Protein AF-0000000084386564 (afdb_homodimer)

InterPro domains:
  IPR000182 GNAT domain [PF00583] (28-135)
  IPR000182 GNAT domain [PS51186] (2-167)
  IPR016181 Acyl-CoA N-acyltransferase [SSF55729] (2-164)
  IPR051646 N-terminal NatB acetyltransferase catalytic subunit [PTHR45910] (1-190)

Organism: Colletotrichum higginsianum (strain IMI 349063) (NCBI:txid759273)

Secondary structure (DSSP, 8-state):
--EEEE--GGGGGG-HHHHTSTTPPP--HHHHHHHHHH-GGGEEEEE-TTS-EEEEEEEEEE---GGGTTSTT---SEEEEEEEEE-GGGTTSSHHHHHHHHHHHHHHHTT-SEEEEEEETT-HHHHHHHHHTT-EEEEEEEEEESS-SS-TTSS-EEEEEEEEE-TT-TT-TT--S-GGG-EE-GGG--/--EEEE--GGGGGG-HHHHTSTTPPP--HHHHHHHHHH-GGGEEEEE-TTS-EEEEEEEEEE---GGGTTSTT---SEEEEEEEEE-GGGTTSSHHHHHHHHHHHHHHHTT-SEEEEEEETT-HHHHHHHHHTT-EEEEEEEEEESS-SS-TT-S-EEEEEEEEE-TT-TT-TT--S-GGG-EE-GGG--

Radius of gyration: 21.15 Å; Cα contacts (8 Å, |Δi|>4): 814; chains: 2; bounding box: 43×58×55 Å

Solvent-accessible surface area (backbone atoms only — not comparable to full-atom values): 20542 Å² total; per-residue (Å²): 107,74,45,77,46,69,62,54,83,78,48,67,83,30,39,63,52,25,62,68,34,86,84,47,84,82,75,57,55,67,58,55,49,45,38,46,72,76,25,46,73,30,22,35,32,30,27,40,79,85,64,41,31,42,24,40,31,34,30,44,78,48,53,33,60,72,92,40,66,84,44,95,53,50,39,64,56,22,25,36,50,75,44,73,43,56,8,74,92,53,58,95,68,52,54,68,58,56,49,49,51,48,37,49,52,44,29,45,77,65,66,13,37,29,40,34,36,73,39,53,70,83,42,54,68,58,53,52,51,42,43,75,72,60,32,38,42,44,25,27,26,48,63,41,35,74,49,29,94,87,42,82,88,40,71,38,27,40,21,34,35,32,28,30,72,28,80,67,30,75,82,50,81,81,55,50,93,62,7,82,77,37,76,43,53,58,87,47,73,84,108,74,45,77,46,69,64,52,82,78,48,66,84,29,38,64,53,26,62,69,35,87,84,47,84,82,76,59,56,67,58,56,49,44,38,45,70,75,27,45,74,29,22,36,32,30,28,40,79,85,66,39,30,41,25,38,30,34,29,44,78,47,53,32,60,72,94,40,67,82,44,96,52,51,39,65,56,21,24,36,50,76,44,74,41,55,8,74,90,54,58,94,69,52,55,67,56,54,49,51,50,48,37,50,51,44,29,46,76,65,65,13,38,28,40,33,35,73,40,54,68,80,42,54,70,58,52,53,51,42,42,75,72,60,31,39,43,45,25,28,27,48,61,41,36,75,50,29,94,88,41,82,89,41,73,37,27,40,21,33,34,31,29,30,74,29,79,68,31,77,82,50,81,81,56,49,94,61,7,81,78,38,77,42,55,60,87,46,73,83

pLDDT: mean 93.51, std 6.18, range [75.69, 98.81]

Sequence (380 aa):
MATFRRFRPDDVNKFSKCNLDPLTETYELAFYLQYHAKWPSMFQVCEDMNGNIIGYIMGKLESSPDVYKFSEHYLPWHAHITALTVAPEARRLGIGKILSEQLEAAADSNDAWFVDLFVRTSNHKAITFYKSMGYSVFRVVKDYYGDHATDPTRDGEDAYDMRKPMKRDTKLHHIRDDGEKHEVDPSDVWMATFRRFRPDDVNKFSKCNLDPLTETYELAFYLQYHAKWPSMFQVCEDMNGNIIGYIMGKLESSPDVYKFSEHYLPWHAHITALTVAPEARRLGIGKILSEQLEAAADSNDAWFVDLFVRTSNHKAITFYKSMGYSVFRVVKDYYGDHATDPTRDGEDAYDMRKPMKRDTKLHHIRDDGEKHEVDPSDVW

Foldseek 3Di:
DKDKDWDDLVLLVQCVLQVVDPQFDDDDSVVVVVQCVQPRQQWMFIADPVGHTQWIWTKDWDWPDPVCVPPPLGGPTAIETPGITGGPVCPPVCPRVVSVVSNLVVRQVVLHFKYKYKDFPPPVVVVVVVVVVPKDFQAKEPQQAQADDPDRVDRGTIITIIIHGHPNNPVVPRGDDPRHVHYDYPVSHD/DKDKDWDDLVLLVQCVLQVVDPQFDDDDSVVVVVQCVQPRQQWMFIADPVGHTQWIWTKDWDWPDPVCVPPPLGGPTAIETPGITGGPVCPPVCPRVVSVVSNLVVRQVVLHFKYKYKDFPPPVVVVVVVVVVPKDFQAKEPQQAQADDPDRVDRGTIITIIIHGHPNNPVVPRHDDPRHVHYDYPVSHD

Nearest PDB structures (foldseek):
  6zmp-assembly2_B  TM=9.841E-01  e=1.498E-33  Thermochaetoides thermophila DSM 1495
  8g0l-assembly1_A  TM=9.099E-01  e=4.845E-19  Homo sapiens
  6vp9-assembly1_A  TM=9.095E-01  e=6.698E-18  Homo sapiens
  5k18-assembly2_D  TM=8.666E-01  e=8.710E-17  Candida albicans WO-1
  5isv-assembly2_B  TM=8.075E-01  e=5.061E-10  Escherichia coli O157:H7

Structure (mmCIF, N/CA/C/O backbone):
data_AF-0000000084386564-model_v1
#
loop_
_entity.id
_entity.type
_entity.pdbx_description
1 polymer Acetyltransferase
#
loop_
_atom_site.group_PDB
_atom_site.id
_atom_site.type_symbol
_atom_site.label_atom_id
_atom_site.label_alt_id
_atom_site.label_comp_id
_atom_site.label_asym_id
_atom_site.label_entity_id
_atom_site.label_seq_id
_atom_site.pdbx_PDB_ins_code
_atom_site.Cartn_x
_atom_site.Cartn_y
_atom_site.Cartn_z
_atom_site.occupancy
_atom_site.B_iso_or_equiv
_atom_site.auth_seq_id
_atom_site.auth_comp_id
_atom_site.auth_asym_id
_atom_site.auth_atom_id
_atom_site.pdbx_PDB_model_num
ATOM 1 N N . MET A 1 1 ? 13.477 -28.156 8.82 1 77.12 1 MET A N 1
ATOM 2 C CA . MET A 1 1 ? 12.133 -28.328 8.281 1 77.12 1 MET A CA 1
ATOM 3 C C . MET A 1 1 ? 11.414 -26.984 8.188 1 77.12 1 MET A C 1
ATOM 5 O O . MET A 1 1 ? 11.562 -26.125 9.055 1 77.12 1 MET A O 1
ATOM 9 N N . ALA A 1 2 ? 10.875 -26.688 7.027 1 89.06 2 ALA A N 1
ATOM 10 C CA . ALA A 1 2 ? 10.156 -25.438 6.836 1 89.06 2 ALA A CA 1
ATOM 11 C C . ALA A 1 2 ? 8.688 -25.578 7.23 1 89.06 2 ALA A C 1
ATOM 13 O O . ALA A 1 2 ? 8.102 -26.641 7.062 1 89.06 2 ALA A O 1
ATOM 14 N N . THR A 1 3 ? 8.18 -24.656 7.98 1 96.88 3 THR A N 1
ATOM 15 C CA . THR A 1 3 ? 6.789 -24.656 8.422 1 96.88 3 THR A CA 1
ATOM 16 C C . THR A 1 3 ? 6.012 -23.531 7.766 1 96.88 3 THR A C 1
ATOM 18 O O . THR A 1 3 ? 6.516 -22.406 7.641 1 96.88 3 THR A O 1
ATOM 21 N N . PHE A 1 4 ? 4.812 -23.922 7.371 1 98 4 PHE A N 1
ATOM 22 C CA . PHE A 1 4 ? 3.906 -22.922 6.805 1 98 4 PHE A CA 1
ATOM 23 C C . PHE A 1 4 ? 2.859 -22.5 7.824 1 98 4 PHE A C 1
ATOM 25 O O . PHE A 1 4 ? 2.275 -23.344 8.508 1 98 4 PHE A O 1
ATOM 32 N N . ARG A 1 5 ? 2.631 -21.203 7.918 1 97.69 5 ARG A N 1
ATOM 33 C CA . ARG A 1 5 ? 1.643 -20.672 8.852 1 97.69 5 ARG A CA 1
ATOM 34 C C . ARG A 1 5 ? 1.193 -19.266 8.445 1 97.69 5 ARG A C 1
ATOM 36 O O . ARG A 1 5 ? 1.769 -18.672 7.539 1 97.69 5 ARG A O 1
ATOM 43 N N . ARG A 1 6 ? 0.206 -18.781 9.172 1 97.12 6 ARG A N 1
ATOM 44 C CA . ARG A 1 6 ? -0.257 -17.422 8.969 1 97.12 6 ARG A CA 1
ATOM 45 C C . ARG A 1 6 ? 0.782 -16.406 9.453 1 97.12 6 ARG A C 1
ATOM 47 O O . ARG A 1 6 ? 1.5 -16.656 10.422 1 97.12 6 ARG A O 1
AT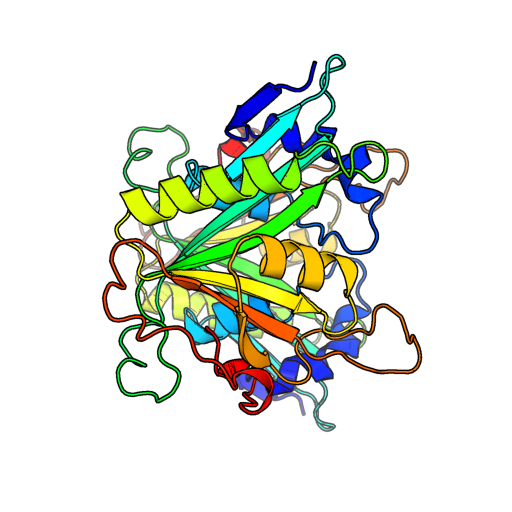OM 54 N N . PHE A 1 7 ? 0.849 -15.297 8.812 1 97.5 7 PHE A N 1
ATOM 55 C CA . PHE A 1 7 ? 1.704 -14.18 9.188 1 97.5 7 PHE A CA 1
ATOM 56 C C . PHE A 1 7 ? 1.31 -13.633 10.555 1 97.5 7 PHE A C 1
ATOM 58 O O . PHE A 1 7 ? 0.125 -13.594 10.891 1 97.5 7 PHE A O 1
ATOM 65 N N . ARG A 1 8 ? 2.311 -13.242 11.297 1 93.81 8 ARG A N 1
ATOM 66 C CA . ARG A 1 8 ? 2.148 -12.461 12.523 1 93.81 8 ARG A CA 1
ATOM 67 C C . ARG A 1 8 ? 2.984 -11.188 12.469 1 93.81 8 ARG A C 1
ATOM 69 O O . ARG A 1 8 ? 4.031 -11.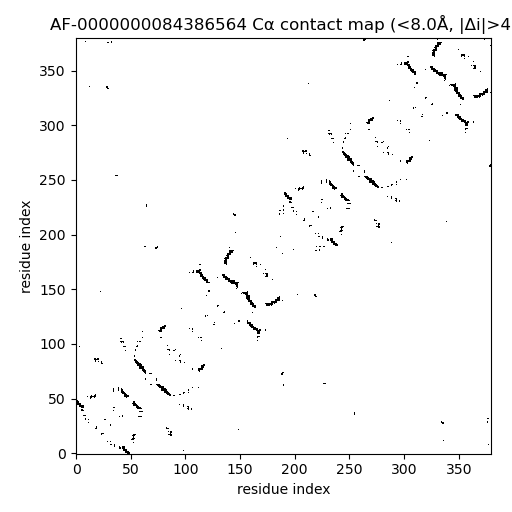148 11.82 1 93.81 8 ARG A O 1
ATOM 76 N N . PRO A 1 9 ? 2.545 -10.203 13.188 1 89.38 9 PRO A N 1
ATOM 77 C CA . PRO A 1 9 ? 3.221 -8.906 13.109 1 89.38 9 PRO A CA 1
ATOM 78 C C . PRO A 1 9 ? 4.711 -9 13.414 1 89.38 9 PRO A C 1
ATOM 80 O O . PRO A 1 9 ? 5.523 -8.336 12.766 1 89.38 9 PRO A O 1
ATOM 83 N N . ASP A 1 10 ? 5.117 -9.859 14.266 1 89 10 ASP A N 1
ATOM 84 C CA . ASP A 1 10 ? 6.52 -9.984 14.648 1 89 10 ASP A CA 1
ATOM 85 C C . ASP A 1 10 ? 7.352 -10.578 13.516 1 89 10 ASP A C 1
ATOM 87 O O . ASP A 1 10 ? 8.578 -10.539 13.547 1 89 10 ASP A O 1
ATOM 91 N N . ASP A 1 11 ? 6.746 -11.047 12.508 1 94.06 11 ASP A N 1
ATOM 92 C CA . ASP A 1 11 ? 7.453 -11.688 11.398 1 94.06 11 ASP A CA 1
ATOM 93 C C . ASP A 1 11 ? 8.148 -10.641 10.523 1 94.06 11 ASP A C 1
ATOM 95 O O . ASP A 1 11 ? 9.07 -10.969 9.773 1 94.06 11 ASP A O 1
ATOM 99 N N . VAL A 1 12 ? 7.688 -9.422 10.578 1 89.88 12 VAL A N 1
ATOM 100 C CA . VAL A 1 12 ? 8.203 -8.383 9.695 1 89.88 12 VAL A CA 1
ATOM 101 C C . VAL A 1 12 ? 9.703 -8.211 9.914 1 89.88 12 VAL A C 1
ATOM 103 O O . VAL A 1 12 ? 10.453 -7.965 8.969 1 89.88 12 VAL A O 1
ATOM 106 N N . ASN A 1 13 ? 10.148 -8.375 11.102 1 85.81 13 ASN A N 1
ATOM 107 C CA . ASN A 1 13 ? 11.562 -8.211 11.43 1 85.81 13 ASN A CA 1
ATOM 108 C C . ASN A 1 13 ? 12.391 -9.406 10.977 1 85.81 13 ASN A C 1
ATOM 110 O O . ASN A 1 13 ? 13.617 -9.406 11.094 1 85.81 13 ASN A O 1
ATOM 114 N N . LYS A 1 14 ? 11.75 -10.375 10.383 1 93.06 14 LYS A N 1
ATOM 115 C CA . LYS A 1 14 ? 12.43 -11.609 10 1 93.06 14 LYS A CA 1
ATOM 116 C C . LYS A 1 14 ? 12.43 -11.797 8.484 1 93.06 14 LYS A C 1
ATOM 118 O O . LYS A 1 14 ? 12.664 -12.898 7.988 1 93.06 14 LYS A O 1
ATOM 123 N N . PHE A 1 15 ? 12.141 -10.742 7.727 1 92.69 15 PHE A N 1
ATOM 124 C CA . PHE A 1 15 ? 11.992 -10.812 6.277 1 92.69 15 PHE A CA 1
ATOM 125 C C . PHE A 1 15 ? 13.344 -10.641 5.59 1 92.69 15 PHE A C 1
ATOM 127 O O . PHE A 1 15 ? 13.422 -10.602 4.359 1 92.69 15 PHE A O 1
ATOM 134 N N . SER A 1 16 ? 14.391 -10.539 6.32 1 90.12 16 SER A N 1
ATOM 135 C CA . SER A 1 16 ? 15.68 -10.141 5.762 1 90.12 16 SER A CA 1
ATOM 136 C C . SER A 1 16 ? 16.109 -11.086 4.648 1 90.12 16 SER A C 1
ATOM 138 O O . SER A 1 16 ? 16.625 -10.648 3.619 1 90.12 16 SER A O 1
ATOM 140 N N . LYS A 1 17 ? 15.961 -12.344 4.766 1 93.12 17 LYS A N 1
ATOM 141 C CA . LYS A 1 17 ? 16.375 -13.312 3.75 1 93.12 17 LYS A CA 1
ATOM 142 C C . LYS A 1 17 ? 15.562 -13.141 2.467 1 93.12 17 LYS A C 1
ATOM 144 O O . LYS A 1 17 ? 16.109 -13.258 1.366 1 93.12 17 LYS A O 1
ATOM 149 N N . CYS A 1 18 ? 14.289 -12.82 2.615 1 93.75 18 CYS A N 1
ATOM 150 C CA . CYS A 1 18 ? 13.43 -12.578 1.464 1 93.75 18 CYS A CA 1
ATOM 151 C C . CYS A 1 18 ? 13.812 -11.289 0.754 1 93.75 18 CYS A C 1
ATOM 153 O O . CYS A 1 18 ? 13.789 -11.219 -0.476 1 93.75 18 CYS A O 1
ATOM 155 N N . ASN A 1 19 ? 14.18 -10.344 1.545 1 84.62 19 ASN A N 1
ATOM 156 C CA . ASN A 1 19 ? 14.469 -9.008 1.023 1 84.62 19 ASN A CA 1
ATOM 157 C C . ASN A 1 19 ? 15.781 -8.977 0.247 1 84.62 19 ASN A C 1
ATOM 159 O O . ASN A 1 19 ? 16.078 -7.992 -0.433 1 84.62 19 ASN A O 1
ATOM 163 N N . LEU A 1 20 ? 16.484 -10.039 0.267 1 84.25 20 LEU A N 1
ATOM 164 C CA . LEU A 1 20 ? 17.719 -10.156 -0.519 1 84.25 20 LEU A CA 1
ATOM 165 C C . LEU A 1 20 ? 17.391 -10.305 -2.002 1 84.25 20 LEU A C 1
ATOM 167 O O . LEU A 1 20 ? 18.266 -10.102 -2.852 1 84.25 20 LEU A O 1
ATOM 171 N N . ASP A 1 21 ? 16.203 -10.68 -2.303 1 85.44 21 ASP A N 1
ATOM 172 C CA . ASP A 1 21 ? 15.758 -10.734 -3.691 1 85.44 21 ASP A CA 1
ATOM 173 C C . ASP A 1 21 ? 15.453 -9.336 -4.223 1 85.44 21 ASP A C 1
ATOM 175 O O . ASP A 1 21 ? 14.539 -8.672 -3.732 1 85.44 21 ASP A O 1
ATOM 179 N N . PRO A 1 22 ? 16.109 -8.914 -5.305 1 80.94 22 PRO A N 1
ATOM 180 C CA . PRO A 1 22 ? 15.906 -7.562 -5.824 1 80.94 22 PRO A CA 1
ATOM 181 C C . PRO A 1 22 ? 14.516 -7.363 -6.426 1 80.94 22 PRO A C 1
ATOM 183 O O . PRO A 1 22 ? 14.086 -6.227 -6.629 1 80.94 22 PRO A O 1
ATOM 186 N N . LEU A 1 23 ? 13.875 -8.438 -6.703 1 80.94 23 LEU A N 1
ATOM 187 C CA . LEU A 1 23 ? 12.562 -8.32 -7.324 1 80.94 23 LEU A CA 1
ATOM 188 C C . LEU A 1 23 ? 11.461 -8.297 -6.27 1 80.94 23 LEU A C 1
ATOM 190 O O . LEU A 1 23 ? 10.289 -8.094 -6.594 1 80.94 23 LEU A O 1
ATOM 194 N N . THR A 1 24 ? 11.898 -8.492 -5.02 1 79.62 24 THR A N 1
ATOM 195 C CA . THR A 1 24 ? 10.938 -8.383 -3.926 1 79.62 24 THR A CA 1
ATOM 196 C C . THR A 1 24 ? 10.609 -6.926 -3.635 1 79.62 24 THR A C 1
ATOM 198 O O . THR A 1 24 ? 11.508 -6.113 -3.396 1 79.62 24 THR A O 1
ATOM 201 N N . GLU A 1 25 ? 9.312 -6.648 -3.752 1 76.62 25 GLU A N 1
ATOM 202 C CA . GLU A 1 25 ? 8.875 -5.328 -3.297 1 76.62 25 GLU A CA 1
ATOM 203 C C . GLU A 1 25 ? 8.781 -5.277 -1.775 1 76.62 25 GLU A C 1
ATOM 205 O O . GLU A 1 25 ? 8.148 -6.137 -1.157 1 76.62 25 GLU A O 1
ATOM 210 N N . THR A 1 26 ? 9.469 -4.332 -1.211 1 77.56 26 THR A N 1
ATOM 211 C CA . THR A 1 26 ? 9.422 -4.141 0.234 1 77.56 26 THR A CA 1
ATOM 212 C C . THR A 1 26 ? 8.484 -2.996 0.601 1 77.56 26 THR A C 1
ATOM 214 O O . THR A 1 26 ? 8.539 -1.926 -0.009 1 77.56 26 THR A O 1
ATOM 217 N N . TYR A 1 27 ? 7.703 -3.271 1.602 1 81.94 27 TYR A N 1
ATOM 218 C CA . TYR A 1 27 ? 6.707 -2.301 2.035 1 81.94 27 TYR A CA 1
ATOM 219 C C . TYR A 1 27 ? 7.012 -1.794 3.439 1 81.94 27 TYR A C 1
ATOM 221 O O . TYR A 1 27 ? 7.805 -2.398 4.164 1 81.94 27 TYR A O 1
ATOM 229 N N . GLU A 1 28 ? 6.371 -0.705 3.77 1 77.56 28 GLU A N 1
ATOM 230 C CA . GLU A 1 28 ? 6.414 -0.239 5.152 1 77.56 28 GLU A CA 1
ATOM 231 C C . GLU A 1 28 ? 5.562 -1.122 6.059 1 77.56 28 GLU A C 1
ATOM 233 O O . GLU A 1 28 ? 4.617 -1.766 5.598 1 77.56 28 GLU A O 1
ATOM 238 N N . LEU A 1 29 ? 5.887 -1.05 7.297 1 84.19 29 LEU A N 1
ATOM 239 C CA . LEU A 1 29 ? 5.25 -1.894 8.305 1 84.19 29 LEU A CA 1
ATOM 240 C C . LEU A 1 29 ? 3.734 -1.739 8.258 1 84.19 29 LEU A C 1
ATOM 242 O O . LEU A 1 29 ? 3.004 -2.73 8.32 1 84.19 29 LEU A O 1
ATOM 246 N N . ALA A 1 30 ? 3.268 -0.549 8.141 1 81.19 30 ALA A N 1
ATOM 247 C CA . ALA A 1 30 ? 1.833 -0.275 8.148 1 81.19 30 ALA A CA 1
ATOM 248 C C . ALA A 1 30 ? 1.116 -1.043 7.047 1 81.19 30 ALA A C 1
ATOM 250 O O . ALA A 1 30 ? -0.012 -1.504 7.23 1 81.19 30 ALA A O 1
ATOM 251 N N . PHE A 1 31 ? 1.755 -1.15 5.969 1 86.25 31 PHE A N 1
ATOM 252 C CA . PHE A 1 31 ? 1.182 -1.859 4.832 1 86.25 31 PHE A CA 1
ATOM 253 C C . PHE A 1 31 ? 0.989 -3.336 5.156 1 86.25 31 PHE A C 1
ATOM 255 O O . PHE A 1 31 ? -0.09 -3.891 4.934 1 86.25 31 PHE A O 1
ATOM 262 N N . TYR A 1 32 ? 1.972 -3.939 5.738 1 90.94 32 TYR A N 1
ATOM 263 C CA . TYR A 1 32 ? 1.89 -5.344 6.133 1 90.94 32 TYR A CA 1
ATOM 264 C C . TYR A 1 32 ? 0.795 -5.555 7.172 1 90.94 32 TYR A C 1
ATOM 266 O O . TYR A 1 32 ? 0.034 -6.523 7.09 1 90.94 32 TYR A O 1
ATOM 274 N N . LEU A 1 33 ? 0.729 -4.699 8.047 1 89.44 33 LEU A N 1
ATOM 275 C CA . LEU A 1 33 ? -0.217 -4.852 9.141 1 89.44 33 LEU A CA 1
ATOM 276 C C . LEU A 1 33 ? -1.65 -4.66 8.656 1 89.44 33 LEU A C 1
ATOM 278 O O . LEU A 1 33 ? -2.568 -5.324 9.148 1 89.44 33 LEU A O 1
ATOM 282 N N . GLN A 1 34 ? -1.814 -3.748 7.746 1 87.25 34 GLN A N 1
ATOM 283 C CA . GLN A 1 34 ? -3.135 -3.576 7.148 1 87.25 34 GLN A CA 1
ATOM 284 C C . GLN A 1 34 ? -3.602 -4.859 6.469 1 87.25 34 GLN A C 1
ATOM 286 O O . GLN A 1 34 ? -4.746 -5.277 6.645 1 87.25 34 GLN A O 1
ATOM 291 N N . TYR A 1 35 ? -2.738 -5.453 5.719 1 93.12 35 TYR A N 1
ATOM 292 C CA . TYR A 1 35 ? -3.07 -6.699 5.043 1 93.12 35 TYR A CA 1
ATOM 293 C C . TYR A 1 35 ? -3.381 -7.801 6.047 1 93.12 35 TYR A C 1
ATOM 295 O O . TYR A 1 35 ? -4.34 -8.555 5.875 1 93.12 35 TYR A O 1
ATOM 303 N N . HIS A 1 36 ? -2.557 -7.855 7.078 1 93.5 36 HIS A N 1
ATOM 304 C CA . HIS A 1 36 ? -2.756 -8.836 8.141 1 93.5 36 HIS A CA 1
ATOM 305 C C . HIS A 1 36 ? -4.117 -8.664 8.797 1 93.5 36 HIS A C 1
ATOM 307 O O . HIS A 1 36 ? -4.809 -9.648 9.078 1 93.5 36 HIS A O 1
ATOM 313 N N . ALA A 1 37 ? -4.449 -7.488 9.016 1 88.19 37 ALA A N 1
ATOM 314 C CA . ALA A 1 37 ? -5.691 -7.195 9.727 1 88.19 37 ALA A CA 1
ATOM 315 C C . ALA A 1 37 ? -6.906 -7.461 8.844 1 88.19 37 ALA A C 1
ATOM 317 O O . ALA A 1 37 ? -7.902 -8.023 9.305 1 88.19 37 ALA A O 1
ATOM 318 N N . LYS A 1 38 ? -6.859 -7.148 7.598 1 90 38 LYS A N 1
ATOM 319 C CA . LYS A 1 38 ? -8.023 -7.176 6.719 1 90 38 LYS A CA 1
ATOM 320 C C . LYS A 1 38 ? -8.156 -8.531 6.027 1 90 38 LYS A C 1
ATOM 322 O O . LYS A 1 38 ? -9.273 -9.008 5.789 1 90 38 LYS A O 1
ATOM 327 N N . TRP A 1 39 ? -6.992 -9.094 5.73 1 94.56 39 TRP A N 1
ATOM 328 C CA . TRP A 1 39 ? -6.996 -10.344 4.973 1 94.56 39 TRP A CA 1
ATOM 329 C C . TRP A 1 39 ? -6.031 -11.352 5.586 1 94.56 39 TRP A C 1
ATOM 331 O O . TRP A 1 39 ? -5.133 -11.852 4.91 1 94.56 39 TRP A O 1
ATOM 341 N N . PRO A 1 40 ? -6.266 -11.781 6.785 1 94.19 40 PRO A N 1
ATOM 342 C CA . PRO A 1 40 ? -5.328 -12.68 7.461 1 94.19 40 PRO A CA 1
ATOM 343 C C . PRO A 1 40 ? -5.195 -14.031 6.758 1 94.19 40 PRO A C 1
ATOM 345 O O . PRO A 1 40 ? -4.121 -14.633 6.777 1 94.19 40 PRO A O 1
ATOM 348 N N . SER A 1 41 ? -6.219 -14.5 6.078 1 96.12 41 SER A N 1
ATOM 349 C CA . SER A 1 41 ? -6.188 -15.805 5.418 1 96.12 41 SER A CA 1
ATOM 350 C C . SER A 1 41 ? -5.375 -15.75 4.125 1 96.12 41 SER A C 1
ATOM 352 O O . SER A 1 41 ? -5.055 -16.781 3.543 1 96.12 41 SER A O 1
ATOM 354 N N . MET A 1 42 ? -5 -14.562 3.725 1 97.75 42 MET A N 1
ATOM 355 C CA . MET A 1 42 ? -4.281 -14.398 2.467 1 97.75 42 MET A CA 1
ATOM 356 C C . MET A 1 42 ? -2.852 -13.922 2.715 1 97.75 42 MET A C 1
ATOM 358 O O . MET A 1 42 ? -2.188 -13.43 1.801 1 97.75 42 MET A O 1
ATOM 362 N N . PHE A 1 43 ? -2.459 -14.023 3.941 1 98.25 43 PHE A N 1
ATOM 363 C CA . PHE A 1 43 ? -1.106 -13.656 4.34 1 98.25 43 PHE A CA 1
ATOM 364 C C . PHE A 1 43 ? -0.429 -14.797 5.082 1 98.25 43 PHE A C 1
ATOM 366 O O . PHE A 1 43 ? -0.653 -14.984 6.281 1 98.25 43 PHE A O 1
ATOM 373 N N . GLN A 1 44 ? 0.462 -15.5 4.316 1 98.38 44 GLN A N 1
ATOM 374 C CA . GLN A 1 44 ? 1.121 -16.688 4.832 1 98.38 44 GLN A CA 1
ATOM 375 C C . GLN A 1 44 ? 2.639 -16.578 4.734 1 98.38 44 GLN A C 1
ATOM 377 O O . GLN A 1 44 ? 3.156 -15.875 3.857 1 98.38 44 GLN A O 1
ATOM 382 N N . VAL A 1 45 ? 3.303 -17.281 5.656 1 98.5 45 VAL A N 1
ATOM 383 C CA . VAL A 1 45 ? 4.762 -17.266 5.645 1 98.5 45 VAL A CA 1
ATOM 384 C C . VAL A 1 45 ? 5.289 -18.703 5.723 1 98.5 45 VAL A C 1
ATOM 386 O O . VAL A 1 45 ? 4.562 -19.609 6.105 1 98.5 45 VAL A O 1
ATOM 389 N N . CYS A 1 46 ? 6.434 -18.875 5.219 1 98.69 46 CYS A N 1
ATOM 390 C CA . CYS A 1 46 ? 7.234 -20.078 5.414 1 98.69 46 CYS A CA 1
ATOM 391 C C . CYS A 1 46 ? 8.438 -19.797 6.305 1 98.69 46 CYS A C 1
ATOM 393 O O . CYS A 1 46 ? 9.258 -18.938 5.988 1 98.69 46 CYS A O 1
ATOM 395 N N . GLU A 1 47 ? 8.508 -20.516 7.383 1 98.19 47 GLU A N 1
ATOM 396 C CA . GLU A 1 47 ? 9.547 -20.297 8.383 1 98.19 47 GLU A CA 1
ATOM 397 C C . GLU A 1 47 ? 10.516 -21.484 8.43 1 98.19 47 GLU A C 1
ATOM 399 O O . GLU A 1 47 ? 10.094 -22.641 8.375 1 98.19 47 GLU A O 1
ATOM 404 N N . ASP A 1 48 ? 11.805 -21.125 8.516 1 97 48 ASP A N 1
ATOM 405 C CA . ASP A 1 48 ? 12.781 -22.203 8.617 1 97 48 ASP A CA 1
ATOM 406 C C . ASP A 1 48 ? 13.008 -22.609 10.078 1 97 48 ASP A C 1
ATOM 408 O O . ASP A 1 48 ? 12.328 -22.109 10.977 1 97 48 ASP A O 1
ATOM 412 N N . MET A 1 49 ? 13.961 -23.516 10.312 1 94.81 49 MET A N 1
ATOM 413 C CA . MET A 1 49 ? 14.172 -24.094 11.625 1 94.81 49 MET A CA 1
ATOM 414 C C . MET A 1 49 ? 14.727 -23.062 12.602 1 94.81 49 MET A C 1
ATOM 416 O O . MET A 1 49 ? 14.57 -23.203 13.82 1 94.81 49 MET A O 1
ATOM 420 N N . ASN A 1 50 ? 15.312 -22.062 12.078 1 94.94 50 ASN A N 1
ATOM 421 C CA . ASN A 1 50 ? 15.914 -21.031 12.922 1 94.94 50 ASN A CA 1
ATOM 422 C C . ASN A 1 50 ? 14.961 -19.859 13.156 1 94.94 50 ASN A C 1
ATOM 424 O O . ASN A 1 50 ? 15.344 -18.859 13.758 1 94.94 50 ASN A O 1
ATOM 428 N N . GLY A 1 51 ? 13.828 -19.922 12.594 1 94.81 51 GLY A N 1
ATOM 429 C CA . GLY A 1 51 ? 12.836 -18.891 12.82 1 94.81 51 GLY A CA 1
ATOM 430 C C . GLY A 1 51 ? 12.867 -17.797 11.766 1 94.81 51 GLY A C 1
ATOM 431 O O . GLY A 1 51 ? 12.117 -16.812 11.859 1 94.81 51 GLY A O 1
ATOM 432 N N . ASN A 1 52 ? 13.656 -17.984 10.75 1 96.19 52 ASN A N 1
ATOM 433 C CA . ASN A 1 52 ? 13.688 -17.016 9.656 1 96.19 52 ASN A CA 1
ATOM 434 C C . ASN A 1 52 ? 12.539 -17.234 8.68 1 96.19 52 ASN A C 1
ATOM 436 O O . ASN A 1 52 ? 12.18 -18.375 8.383 1 96.19 52 ASN A O 1
ATOM 440 N N . ILE A 1 53 ? 12 -16.094 8.258 1 97.75 53 ILE A N 1
ATOM 441 C CA . ILE A 1 53 ? 11.031 -16.203 7.18 1 97.75 53 ILE A CA 1
ATOM 442 C C . ILE A 1 53 ? 11.758 -16.375 5.848 1 97.75 53 ILE A C 1
ATOM 444 O O . ILE A 1 53 ? 12.492 -15.477 5.422 1 97.75 53 ILE A O 1
ATOM 448 N N . ILE A 1 54 ? 11.539 -17.484 5.242 1 97.94 54 ILE A N 1
ATOM 449 C CA . ILE A 1 54 ? 12.273 -17.781 4.016 1 97.94 54 ILE A CA 1
ATOM 450 C C . ILE A 1 54 ? 11.328 -17.703 2.818 1 97.94 54 ILE A C 1
ATOM 452 O O . ILE A 1 54 ? 11.742 -17.922 1.678 1 97.94 54 ILE A O 1
ATOM 456 N N . GLY A 1 55 ? 10.094 -17.359 3.018 1 98 55 GLY A N 1
ATOM 457 C CA . GLY A 1 55 ? 9.102 -17.078 1.995 1 98 55 GLY A CA 1
ATOM 458 C C . GLY A 1 55 ? 7.805 -16.516 2.559 1 98 55 GLY A C 1
ATOM 459 O O . GLY A 1 55 ? 7.453 -16.797 3.707 1 98 55 GLY A O 1
ATOM 460 N N . TYR A 1 56 ? 7.133 -15.719 1.802 1 98 56 TYR A N 1
ATOM 461 C CA . TYR A 1 56 ? 5.797 -15.297 2.205 1 98 56 TYR A CA 1
ATOM 462 C C . TYR A 1 56 ? 4.969 -14.883 0.997 1 98 56 TYR A C 1
ATOM 464 O O . TYR A 1 56 ? 5.508 -14.648 -0.086 1 98 56 TYR A O 1
ATOM 472 N N . ILE A 1 57 ? 3.691 -14.938 1.189 1 98.06 57 ILE A N 1
ATOM 473 C CA . ILE A 1 57 ? 2.721 -14.453 0.214 1 98.06 57 ILE A CA 1
ATOM 474 C C . ILE A 1 57 ? 1.698 -13.555 0.907 1 98.06 57 ILE A C 1
ATOM 476 O O . ILE A 1 57 ? 1.294 -13.82 2.041 1 98.06 57 ILE A O 1
ATOM 480 N N . MET A 1 58 ? 1.396 -12.477 0.301 1 96.88 58 MET A N 1
ATOM 481 C CA . MET A 1 58 ? 0.319 -11.625 0.801 1 96.88 58 MET A CA 1
ATOM 482 C C . MET A 1 58 ? -0.589 -11.172 -0.338 1 96.88 58 MET A C 1
ATOM 484 O O . MET A 1 58 ? -0.116 -10.898 -1.441 1 96.88 58 MET A O 1
ATOM 488 N N . GLY A 1 59 ? -1.827 -11.203 -0.071 1 97.25 59 GLY A N 1
ATOM 489 C CA . GLY A 1 59 ? -2.83 -10.828 -1.054 1 97.25 59 GLY A CA 1
ATOM 490 C C . GLY A 1 59 ? -4.059 -10.188 -0.438 1 97.25 59 GLY A C 1
ATOM 491 O O . GLY A 1 59 ? -4.098 -9.945 0.771 1 97.25 59 GLY A O 1
ATOM 492 N N . LYS A 1 60 ? -4.977 -9.852 -1.312 1 95.69 60 LYS A N 1
ATOM 493 C CA . LYS A 1 60 ? -6.215 -9.203 -0.895 1 95.69 60 LYS A CA 1
ATOM 494 C C . LYS A 1 60 ? -7.387 -9.641 -1.77 1 95.69 60 LYS A C 1
ATOM 496 O O . LYS A 1 60 ? -7.188 -10.164 -2.865 1 95.69 60 LYS A O 1
ATOM 501 N N . LEU A 1 61 ? -8.555 -9.508 -1.225 1 96.81 61 LEU A N 1
ATOM 502 C CA . LEU A 1 61 ? -9.797 -9.617 -1.979 1 96.81 61 LEU A CA 1
ATOM 503 C C . LEU A 1 61 ? -10.328 -8.242 -2.354 1 96.81 61 LEU A C 1
ATOM 505 O O . LEU A 1 61 ? -10.336 -7.328 -1.522 1 96.81 61 LEU A O 1
ATOM 509 N N . GLU A 1 62 ? -10.703 -8.172 -3.645 1 94.12 62 GLU A N 1
ATOM 510 C CA . GLU A 1 62 ? -11.203 -6.855 -4.039 1 94.12 62 GLU A CA 1
ATOM 511 C C . GLU A 1 62 ? -12.055 -6.945 -5.301 1 94.12 62 GLU A C 1
ATOM 513 O O . GLU A 1 62 ? -12.148 -8.008 -5.918 1 94.12 62 GLU A O 1
ATOM 518 N N . SER A 1 63 ? -12.727 -5.863 -5.586 1 94.5 63 SER A N 1
ATOM 519 C CA . SER A 1 63 ? -13.375 -5.543 -6.852 1 94.5 63 SER A CA 1
ATOM 520 C C . SER A 1 63 ? -13.258 -4.055 -7.176 1 94.5 63 SER A C 1
ATOM 522 O O . SER A 1 63 ? -12.961 -3.246 -6.297 1 94.5 63 SER A O 1
ATOM 524 N N . SER A 1 64 ? -13.375 -3.721 -8.461 1 91 64 SER A N 1
ATOM 525 C CA . SER A 1 64 ? -13.5 -2.305 -8.789 1 91 64 SER A CA 1
ATOM 526 C C . SER A 1 64 ? -14.711 -1.681 -8.102 1 91 64 SER A C 1
ATOM 528 O O . SER A 1 64 ? -15.703 -2.361 -7.844 1 91 64 SER A O 1
ATOM 530 N N . PRO A 1 65 ? -14.531 -0.383 -7.762 1 87 65 PRO A N 1
ATOM 531 C CA . PRO A 1 65 ? -15.719 0.305 -7.25 1 87 65 PRO A CA 1
ATOM 532 C C . PRO A 1 65 ? -16.906 0.216 -8.195 1 87 65 PRO A C 1
ATOM 534 O O . PRO A 1 65 ? -16.734 0.17 -9.414 1 87 65 PRO A O 1
ATOM 537 N N . ASP A 1 66 ? -18.078 0.333 -7.629 1 89 66 ASP A N 1
ATOM 538 C CA . ASP A 1 66 ? -19.328 0.153 -8.367 1 89 66 ASP A CA 1
ATOM 539 C C . ASP A 1 66 ? -19.469 1.2 -9.469 1 89 66 ASP A C 1
ATOM 541 O O . ASP A 1 66 ? -20.078 0.94 -10.508 1 89 66 ASP A O 1
ATOM 545 N N . VAL A 1 67 ? -18.922 2.346 -9.234 1 85.44 67 VAL A N 1
ATOM 546 C CA . VAL A 1 67 ? -19.047 3.445 -10.18 1 85.44 67 VAL A CA 1
ATOM 547 C C . VAL A 1 67 ? -18.391 3.059 -11.508 1 85.44 67 VAL A C 1
ATOM 549 O O . VAL A 1 67 ? -18.703 3.641 -12.555 1 85.44 67 VAL A O 1
ATOM 552 N N . TYR A 1 68 ? -17.594 1.967 -11.508 1 86.94 68 TYR A N 1
ATOM 553 C CA . TYR A 1 68 ? -16.906 1.548 -12.727 1 86.94 68 TYR A CA 1
ATOM 554 C C . TYR A 1 68 ? -17.547 0.288 -13.305 1 86.94 68 TYR A C 1
ATOM 556 O O . TYR A 1 68 ? -16.969 -0.354 -14.188 1 86.94 68 TYR A O 1
ATOM 564 N N . LYS A 1 69 ? -18.688 -0.088 -12.93 1 90.56 69 LYS A N 1
ATOM 565 C CA . LYS A 1 69 ? -19.312 -1.372 -13.258 1 90.56 69 LYS A CA 1
ATOM 566 C C . LYS A 1 69 ? -19.547 -1.498 -14.758 1 90.56 69 LYS A C 1
ATOM 568 O O . LYS A 1 69 ? -19.578 -2.607 -15.297 1 90.56 69 LYS A O 1
ATOM 573 N N . PHE A 1 70 ? -19.609 -0.435 -15.477 1 90.56 70 PHE A N 1
ATOM 574 C CA . PHE A 1 70 ? -19.906 -0.486 -16.906 1 90.56 70 PHE A CA 1
ATOM 575 C C . PHE A 1 70 ? -18.656 -0.258 -17.734 1 90.56 70 PHE A C 1
ATOM 577 O O . PHE A 1 70 ? -18.719 -0.276 -18.969 1 90.56 70 PHE A O 1
ATOM 584 N N . SER A 1 71 ? -17.547 -0.122 -17.078 1 89.88 71 SER A N 1
ATOM 585 C CA . SER A 1 71 ? -16.281 -0.004 -17.766 1 89.88 71 SER A CA 1
ATOM 586 C C . SER A 1 71 ? -15.867 -1.331 -18.406 1 89.88 71 SER A C 1
ATOM 588 O O . SER A 1 71 ? -16.125 -2.396 -17.844 1 89.88 71 SER A O 1
ATOM 590 N N . GLU A 1 72 ? -15.195 -1.259 -19.531 1 92.38 72 GLU A N 1
ATOM 591 C CA . GLU A 1 72 ? -14.703 -2.453 -20.203 1 92.38 72 GLU A CA 1
ATOM 592 C C . GLU A 1 72 ? -13.617 -3.145 -19.391 1 92.38 72 GLU A C 1
ATOM 594 O O . GLU A 1 72 ? -13.336 -4.332 -19.594 1 92.38 72 GLU A O 1
ATOM 599 N N . HIS A 1 73 ? -13.133 -2.436 -18.406 1 93 73 HIS A N 1
ATOM 600 C CA . HIS A 1 73 ? -12.016 -2.977 -17.641 1 93 73 HIS A CA 1
ATOM 601 C C . HIS A 1 73 ? -12.422 -3.244 -16.188 1 93 73 HIS A C 1
ATOM 603 O O . HIS A 1 73 ? -11.57 -3.389 -15.32 1 93 73 HIS A O 1
ATOM 609 N N . TYR A 1 74 ? -13.695 -3.307 -15.969 1 93.69 74 TYR A N 1
ATOM 610 C CA . TYR A 1 74 ? -14.195 -3.58 -14.625 1 93.69 74 TYR A CA 1
ATOM 611 C C . TYR A 1 74 ? -13.625 -4.887 -14.086 1 93.69 74 TYR A C 1
ATOM 613 O O . TYR A 1 74 ? -13.625 -5.906 -14.781 1 93.69 74 TYR A O 1
ATOM 621 N N . LEU A 1 75 ? -13.164 -4.824 -12.852 1 94.5 75 LEU A N 1
ATOM 622 C CA . LEU A 1 75 ? -12.68 -6.016 -12.164 1 94.5 75 LEU A CA 1
ATOM 623 C C . LEU A 1 75 ? -13.727 -6.547 -11.188 1 94.5 75 LEU A C 1
ATOM 625 O O . LEU A 1 75 ? -14.07 -5.875 -10.211 1 94.5 75 LEU A O 1
ATOM 629 N N . PRO A 1 76 ? -14.227 -7.723 -11.43 1 96.31 76 PRO A N 1
ATOM 630 C CA . PRO A 1 76 ? -15.148 -8.32 -10.461 1 96.31 76 PRO A CA 1
ATOM 631 C C . PRO A 1 76 ? -14.43 -8.82 -9.203 1 96.31 76 PRO A C 1
ATOM 633 O O . PRO A 1 76 ? -13.203 -8.727 -9.109 1 96.31 76 PRO A O 1
ATOM 636 N N . TRP A 1 77 ? -15.195 -9.305 -8.281 1 97.56 77 TRP A N 1
ATOM 637 C CA . TRP A 1 77 ? -14.672 -9.836 -7.027 1 97.56 77 TRP A CA 1
ATOM 638 C C . TRP A 1 77 ? -13.602 -10.898 -7.285 1 97.56 77 TRP A C 1
ATOM 640 O O . TRP A 1 77 ? -13.867 -11.898 -7.953 1 97.56 77 TRP A O 1
ATOM 650 N N . HIS A 1 78 ? -12.344 -10.648 -6.824 1 98.44 78 HIS A N 1
ATOM 651 C CA . HIS A 1 78 ? -11.211 -11.531 -7.09 1 98.44 78 HIS A CA 1
ATOM 652 C C . HIS A 1 78 ? -10.141 -11.391 -6.012 1 98.44 78 HIS A C 1
ATOM 654 O O . HIS A 1 78 ? -10.211 -10.492 -5.172 1 98.44 78 HIS A O 1
ATOM 660 N N . ALA A 1 79 ? -9.234 -12.359 -5.996 1 98.62 79 ALA A N 1
ATOM 661 C CA . ALA A 1 79 ? -8.055 -12.273 -5.137 1 98.62 79 ALA A CA 1
ATOM 662 C C . ALA A 1 79 ? -6.844 -11.781 -5.922 1 98.62 79 ALA A C 1
ATOM 664 O O . ALA A 1 79 ? -6.637 -12.172 -7.07 1 98.62 79 ALA A O 1
ATOM 665 N N . HIS A 1 80 ? -6.125 -10.898 -5.312 1 97.62 80 HIS A N 1
ATOM 666 C CA . HIS A 1 80 ? -4.922 -10.344 -5.922 1 97.62 80 HIS A CA 1
ATOM 667 C C . HIS A 1 80 ? -3.684 -10.68 -5.094 1 97.62 80 HIS A C 1
ATOM 669 O O . HIS A 1 80 ? -3.631 -10.383 -3.9 1 97.62 80 HIS A O 1
ATOM 675 N N . ILE A 1 81 ? -2.771 -11.359 -5.73 1 97.69 81 ILE A N 1
ATOM 676 C CA . ILE A 1 81 ? -1.476 -11.562 -5.094 1 97.69 81 ILE A CA 1
ATOM 677 C C . ILE A 1 81 ? -0.667 -10.266 -5.148 1 97.69 81 ILE A C 1
ATOM 679 O O . ILE A 1 81 ? -0.235 -9.844 -6.223 1 97.69 81 ILE A O 1
ATOM 683 N N . THR A 1 82 ? -0.456 -9.688 -4.027 1 94.94 82 THR A N 1
ATOM 684 C CA . THR A 1 82 ? 0.277 -8.43 -3.916 1 94.94 82 THR A CA 1
ATOM 685 C C . THR A 1 82 ? 1.782 -8.68 -3.922 1 94.94 82 THR A C 1
ATOM 687 O O . THR A 1 82 ? 2.537 -7.93 -4.547 1 94.94 82 THR A O 1
ATOM 690 N N . ALA A 1 83 ? 2.148 -9.734 -3.176 1 94.19 83 ALA A N 1
ATOM 691 C CA . ALA A 1 83 ? 3.562 -10.102 -3.135 1 94.19 83 ALA A CA 1
ATOM 692 C C . ALA A 1 83 ? 3.734 -11.602 -2.916 1 94.19 83 ALA A C 1
ATOM 694 O O . ALA A 1 83 ? 2.99 -12.211 -2.145 1 94.19 83 ALA A O 1
ATOM 695 N N . LEU A 1 84 ? 4.625 -12.133 -3.598 1 97 84 LEU A N 1
ATOM 696 C CA . LEU A 1 84 ? 5.164 -13.469 -3.365 1 97 84 LEU A CA 1
ATOM 697 C C . LEU A 1 84 ? 6.688 -13.461 -3.443 1 97 84 LEU A C 1
ATOM 699 O O . LEU A 1 84 ? 7.258 -13.016 -4.445 1 97 84 LEU A O 1
ATOM 703 N N . THR A 1 85 ? 7.285 -13.906 -2.352 1 96.38 85 THR A N 1
ATOM 704 C CA . THR A 1 85 ? 8.742 -13.953 -2.363 1 96.38 85 THR A CA 1
ATOM 705 C C . THR A 1 85 ? 9.25 -15.203 -1.641 1 96.38 85 THR A C 1
ATOM 707 O O . THR A 1 85 ? 8.641 -15.656 -0.671 1 96.38 85 THR A O 1
ATOM 710 N N . VAL A 1 86 ? 10.25 -15.758 -2.205 1 96.88 86 VAL A N 1
ATOM 711 C CA . VAL A 1 86 ? 11.016 -16.844 -1.611 1 96.88 86 VAL A CA 1
ATOM 712 C C . VAL A 1 86 ? 12.492 -16.469 -1.566 1 96.88 86 VAL A C 1
ATOM 714 O O . VAL A 1 86 ? 13.047 -15.984 -2.553 1 96.88 86 VAL A O 1
ATOM 717 N N . ALA A 1 87 ? 13.062 -16.641 -0.39 1 96.5 87 ALA A N 1
ATOM 718 C CA . ALA A 1 87 ? 14.492 -16.359 -0.261 1 96.5 87 ALA A CA 1
ATOM 719 C C . ALA A 1 87 ? 15.289 -17.109 -1.331 1 96.5 87 ALA A C 1
ATOM 721 O O . ALA A 1 87 ? 15 -18.266 -1.637 1 96.5 87 ALA A O 1
ATOM 722 N N . PRO A 1 88 ? 16.312 -16.422 -1.833 1 95.56 88 PRO A N 1
ATOM 723 C CA . PRO A 1 88 ? 17.109 -17.047 -2.898 1 95.56 88 PRO A CA 1
ATOM 724 C C . PRO A 1 88 ? 17.641 -18.406 -2.508 1 95.56 88 PRO A C 1
ATOM 726 O O . PRO A 1 88 ? 17.609 -19.344 -3.311 1 95.56 88 PRO A O 1
ATOM 729 N N . GLU A 1 89 ? 18.031 -18.641 -1.312 1 94.5 89 GLU A N 1
ATOM 730 C CA . GLU A 1 89 ? 18.656 -19.875 -0.87 1 94.5 89 GLU A CA 1
ATOM 731 C C . GLU A 1 89 ? 17.625 -20.984 -0.649 1 94.5 89 GLU A C 1
ATOM 733 O O . GLU A 1 89 ? 17.984 -22.156 -0.487 1 94.5 89 GLU A O 1
ATOM 738 N N . ALA A 1 90 ? 16.375 -20.609 -0.722 1 95.69 90 ALA A N 1
ATOM 739 C CA . ALA A 1 90 ? 15.32 -21.578 -0.424 1 95.69 90 ALA A CA 1
ATOM 740 C C . ALA A 1 90 ? 14.461 -21.844 -1.655 1 95.69 90 ALA A C 1
ATOM 742 O O . ALA A 1 90 ? 13.359 -22.375 -1.542 1 95.69 90 ALA A O 1
ATOM 743 N N . ARG A 1 91 ? 14.914 -21.484 -2.768 1 94.5 91 ARG A N 1
ATOM 744 C CA . ARG A 1 91 ? 14.141 -21.641 -3.994 1 94.5 91 ARG A CA 1
ATOM 745 C C . ARG A 1 91 ? 14.227 -23.078 -4.508 1 94.5 91 ARG A C 1
ATOM 747 O O . ARG A 1 91 ? 15.078 -23.859 -4.062 1 94.5 91 ARG A O 1
ATOM 754 N N . ARG A 1 92 ? 13.227 -23.438 -5.324 1 94 92 ARG A N 1
ATOM 755 C CA . ARG A 1 92 ? 13.125 -24.734 -5.973 1 94 92 ARG A CA 1
ATOM 756 C C . ARG A 1 92 ? 12.875 -25.844 -4.953 1 94 92 ARG A C 1
ATOM 758 O O . ARG A 1 92 ? 13.297 -26.984 -5.148 1 94 92 ARG A O 1
ATOM 765 N N . LEU A 1 93 ? 12.312 -25.484 -3.865 1 95 93 LEU A N 1
ATOM 766 C CA . LEU A 1 93 ? 11.914 -26.438 -2.834 1 95 93 LEU A CA 1
ATOM 767 C C . LEU A 1 93 ? 10.398 -26.562 -2.754 1 95 93 LEU A C 1
ATOM 769 O O . LEU A 1 93 ? 9.867 -27.219 -1.855 1 95 93 LEU A O 1
ATOM 773 N N . GLY A 1 94 ? 9.727 -25.875 -3.65 1 96.94 94 GLY A N 1
ATOM 774 C CA . GLY A 1 94 ? 8.281 -25.969 -3.688 1 96.94 94 GLY A CA 1
ATOM 775 C C . GLY A 1 94 ? 7.594 -24.953 -2.797 1 96.94 94 GLY A C 1
ATOM 776 O O . GLY A 1 94 ? 6.367 -24.938 -2.693 1 96.94 94 GLY A O 1
ATOM 777 N N . ILE A 1 95 ? 8.273 -24.062 -2.184 1 97.81 95 ILE A N 1
ATOM 778 C CA . ILE A 1 95 ? 7.746 -23.109 -1.212 1 97.81 95 ILE A CA 1
ATOM 779 C C . ILE A 1 95 ? 6.773 -22.156 -1.902 1 97.81 95 ILE A C 1
ATOM 781 O O . ILE A 1 95 ? 5.66 -21.938 -1.418 1 97.81 95 ILE A O 1
ATOM 785 N N . GLY A 1 96 ? 7.188 -21.609 -3.025 1 98.06 96 GLY A N 1
ATOM 786 C CA . GLY A 1 96 ? 6.32 -20.719 -3.766 1 98.06 96 GLY A CA 1
ATOM 787 C C . GLY A 1 96 ? 4.996 -21.344 -4.152 1 98.06 96 GLY A C 1
ATOM 788 O O . GLY A 1 96 ? 3.947 -20.703 -4.051 1 98.06 96 GLY A O 1
ATOM 789 N N . LYS A 1 97 ? 5.113 -22.547 -4.559 1 98.31 97 LYS A N 1
ATOM 790 C CA . LYS A 1 97 ? 3.922 -23.281 -4.973 1 98.31 97 LYS A CA 1
ATOM 791 C C . LYS A 1 97 ? 2.965 -23.484 -3.801 1 98.31 97 LYS A C 1
ATOM 793 O O . LYS A 1 97 ? 1.769 -23.203 -3.916 1 98.31 97 LYS A O 1
ATOM 798 N N . ILE A 1 98 ? 3.453 -23.906 -2.703 1 98.44 98 ILE A N 1
ATOM 799 C CA . ILE A 1 98 ? 2.631 -24.172 -1.528 1 98.44 98 ILE A CA 1
ATOM 800 C C . ILE A 1 98 ? 1.974 -22.875 -1.057 1 98.44 98 ILE A C 1
ATOM 802 O O . ILE A 1 98 ? 0.772 -22.844 -0.779 1 98.44 98 ILE A O 1
ATOM 806 N N . LEU A 1 99 ? 2.729 -21.812 -0.97 1 98.56 99 LEU A N 1
ATOM 807 C CA . LEU A 1 99 ? 2.197 -20.516 -0.562 1 98.56 99 LEU A CA 1
ATOM 808 C C . LEU A 1 99 ? 1.094 -20.047 -1.509 1 98.56 99 LEU A C 1
ATOM 810 O O . LEU A 1 99 ? 0.037 -19.594 -1.063 1 98.56 99 LEU A O 1
ATOM 814 N N . SER A 1 100 ? 1.324 -20.203 -2.801 1 98.69 100 SER A N 1
ATOM 815 C CA . SER A 1 100 ? 0.343 -19.812 -3.803 1 98.69 100 SER A CA 1
ATOM 816 C C . SER A 1 100 ? -0.937 -20.625 -3.684 1 98.69 100 SER A C 1
ATOM 818 O O . SER A 1 100 ? -2.039 -20.078 -3.721 1 98.69 100 SER A O 1
ATOM 820 N N . GLU A 1 101 ? -0.774 -21.875 -3.506 1 98.62 101 GLU A N 1
ATOM 821 C CA . GLU A 1 101 ? -1.927 -22.766 -3.381 1 98.62 101 GLU A CA 1
ATOM 822 C C . GLU A 1 101 ? -2.756 -22.422 -2.146 1 98.62 101 GLU A C 1
ATOM 824 O O . GLU A 1 101 ? -3.982 -22.531 -2.166 1 98.62 101 GLU A O 1
ATOM 829 N N . GLN A 1 102 ? -2.107 -22.062 -1.105 1 98.38 102 GLN A N 1
ATOM 830 C CA . GLN A 1 102 ? -2.824 -21.656 0.1 1 98.38 102 GLN A CA 1
ATOM 831 C C . GLN A 1 102 ? -3.643 -20.391 -0.144 1 98.38 102 GLN A C 1
ATOM 833 O O . GLN A 1 102 ? -4.789 -20.297 0.302 1 98.38 102 GLN A O 1
ATOM 838 N N . LEU A 1 103 ? -3.057 -19.438 -0.819 1 98.75 103 LEU A N 1
ATOM 839 C CA . LEU A 1 103 ? -3.795 -18.219 -1.148 1 98.75 103 LEU A CA 1
ATOM 840 C C . LEU A 1 103 ? -4.957 -18.531 -2.086 1 98.75 103 LEU A C 1
ATOM 842 O O . LEU A 1 103 ? -6.051 -17.984 -1.93 1 98.75 103 LEU A O 1
ATOM 846 N N . GLU A 1 104 ? -4.746 -19.438 -2.996 1 98.81 104 GLU A N 1
ATOM 847 C CA . GLU A 1 104 ? -5.801 -19.859 -3.912 1 98.81 104 GLU A CA 1
ATOM 848 C C . GLU A 1 104 ? -6.957 -20.516 -3.162 1 98.81 104 GLU A C 1
ATOM 850 O O . GLU A 1 104 ? -8.125 -20.297 -3.482 1 98.81 104 GLU A O 1
ATOM 855 N N . ALA A 1 105 ? -6.645 -21.312 -2.201 1 98.69 105 ALA A N 1
ATOM 856 C CA . ALA A 1 105 ? -7.676 -21.953 -1.387 1 98.69 105 ALA A CA 1
ATOM 857 C C . ALA A 1 105 ? -8.523 -20.906 -0.661 1 98.69 105 ALA A C 1
ATOM 859 O O . ALA A 1 105 ? -9.75 -21.047 -0.585 1 98.69 105 ALA A O 1
ATOM 860 N N . ALA A 1 106 ? -7.875 -19.938 -0.129 1 98.5 106 ALA A N 1
ATOM 861 C CA . ALA A 1 106 ? -8.594 -18.844 0.53 1 98.5 106 ALA A CA 1
ATOM 862 C C . ALA A 1 106 ? -9.469 -18.078 -0.462 1 98.5 106 ALA A C 1
ATOM 864 O O . ALA A 1 106 ? -10.578 -17.672 -0.125 1 98.5 106 ALA A O 1
ATOM 865 N N . ALA A 1 107 ? -8.961 -17.875 -1.636 1 98.75 107 ALA A N 1
ATOM 866 C CA . ALA A 1 107 ? -9.734 -17.219 -2.686 1 98.75 107 ALA A CA 1
ATOM 867 C C . ALA A 1 107 ? -11.008 -18 -3 1 98.75 107 ALA A C 1
ATOM 869 O O . ALA A 1 107 ? -12.094 -17.422 -3.076 1 98.75 107 ALA A O 1
ATOM 870 N N . ASP A 1 108 ? -10.836 -19.281 -3.111 1 98.81 108 ASP A N 1
ATOM 871 C CA . ASP A 1 108 ? -11.984 -20.141 -3.369 1 98.81 108 ASP A CA 1
ATOM 872 C C . ASP A 1 108 ? -12.984 -20.078 -2.223 1 98.81 108 ASP A C 1
ATOM 874 O O . ASP A 1 108 ? -14.195 -20 -2.453 1 98.81 108 ASP A O 1
ATOM 878 N N . SER A 1 109 ? -12.492 -20.078 -1.023 1 98.5 109 SER A N 1
ATOM 879 C CA . SER A 1 109 ? -13.352 -20.047 0.155 1 98.5 109 SER A CA 1
ATOM 880 C C . SER A 1 109 ? -14.125 -18.734 0.229 1 98.5 109 SER A C 1
ATOM 882 O O . SER A 1 109 ? -15.148 -18.656 0.917 1 98.5 109 SER A O 1
ATOM 884 N N . ASN A 1 110 ? -13.664 -17.766 -0.472 1 98.31 110 ASN A N 1
ATOM 885 C CA . ASN A 1 110 ? -14.32 -16.453 -0.473 1 98.31 110 ASN A CA 1
ATOM 886 C C . ASN A 1 110 ? -15.047 -16.203 -1.791 1 98.31 110 ASN A C 1
ATOM 888 O O . ASN A 1 110 ? -15.336 -15.047 -2.125 1 98.31 110 ASN A O 1
ATOM 892 N N . ASP A 1 111 ? -15.133 -17.203 -2.566 1 98.56 111 ASP A N 1
ATOM 893 C CA . ASP A 1 111 ? -15.945 -17.203 -3.781 1 98.56 111 ASP A CA 1
ATOM 894 C C . ASP A 1 111 ? -15.406 -16.188 -4.793 1 98.56 111 ASP A C 1
ATOM 896 O O . ASP A 1 111 ? -16.172 -15.461 -5.422 1 98.56 111 ASP A O 1
ATOM 900 N N . ALA A 1 112 ? -14.141 -16.047 -4.867 1 98.69 112 ALA A N 1
ATOM 901 C CA . ALA A 1 112 ? -13.516 -15.188 -5.871 1 98.69 112 ALA A CA 1
ATOM 902 C C . ALA A 1 112 ? -13.633 -15.797 -7.266 1 98.69 112 ALA A C 1
ATOM 904 O O . ALA A 1 112 ? -13.633 -17.031 -7.418 1 98.69 112 ALA A O 1
ATOM 905 N N . TRP A 1 113 ? -13.664 -14.961 -8.266 1 98.75 113 TRP A N 1
ATOM 906 C CA . TRP A 1 113 ? -13.758 -15.422 -9.648 1 98.75 113 TRP A CA 1
ATOM 907 C C . TRP A 1 113 ? -12.422 -15.945 -10.148 1 98.75 113 TRP A C 1
ATOM 909 O O . TRP A 1 113 ? -12.367 -16.922 -10.906 1 98.75 113 TRP A O 1
ATOM 919 N N . PHE A 1 114 ? -11.359 -15.312 -9.711 1 98.81 114 PHE A N 1
ATOM 920 C CA . PHE A 1 114 ? -10.008 -15.648 -10.141 1 98.81 114 PHE A CA 1
ATOM 921 C C . PHE A 1 114 ? -8.977 -15.086 -9.164 1 98.81 114 PHE A C 1
ATOM 923 O O . PHE A 1 114 ? -9.32 -14.312 -8.273 1 98.81 114 PHE A O 1
ATOM 930 N N . VAL A 1 115 ? -7.781 -15.555 -9.281 1 98.81 115 VAL A N 1
ATOM 931 C CA . VAL A 1 115 ? -6.598 -14.945 -8.688 1 98.81 115 VAL A CA 1
ATOM 932 C C . VAL A 1 115 ? -5.762 -14.266 -9.766 1 98.81 115 VAL A C 1
ATOM 934 O O . VAL A 1 115 ? -5.559 -14.828 -10.844 1 98.81 115 VAL A O 1
ATOM 937 N N . ASP A 1 116 ? -5.402 -13.047 -9.453 1 98.5 116 ASP A N 1
ATOM 938 C CA . ASP A 1 116 ? -4.508 -12.398 -10.406 1 98.5 116 ASP A CA 1
ATOM 939 C C . ASP A 1 116 ? -3.256 -11.867 -9.711 1 98.5 116 ASP A C 1
ATOM 941 O O . ASP A 1 116 ? -3.131 -11.961 -8.492 1 98.5 116 ASP A O 1
ATOM 945 N N . LEU A 1 117 ? -2.307 -11.484 -10.516 1 97.62 117 LEU A N 1
ATOM 946 C CA . LEU A 1 117 ? -1.073 -10.828 -10.102 1 97.62 117 LEU A CA 1
ATOM 947 C C . LEU A 1 117 ? -0.49 -10 -11.242 1 97.62 117 LEU A C 1
ATOM 949 O O . LEU A 1 117 ? -0.882 -10.164 -12.398 1 97.62 117 LEU A O 1
ATOM 953 N N . PHE A 1 118 ? 0.376 -9.133 -10.875 1 96.19 118 PHE A N 1
ATOM 954 C CA . PHE A 1 118 ? 1.164 -8.375 -11.844 1 96.19 118 PHE A CA 1
ATOM 955 C C . PHE A 1 118 ? 2.639 -8.75 -11.75 1 96.19 118 PHE A C 1
ATOM 957 O O . PHE A 1 118 ? 3.227 -8.727 -10.672 1 96.19 118 PHE A O 1
ATOM 964 N N . VAL A 1 119 ? 3.193 -9.078 -12.883 1 96.31 119 VAL A N 1
ATOM 965 C CA . VAL A 1 119 ? 4.59 -9.492 -12.93 1 9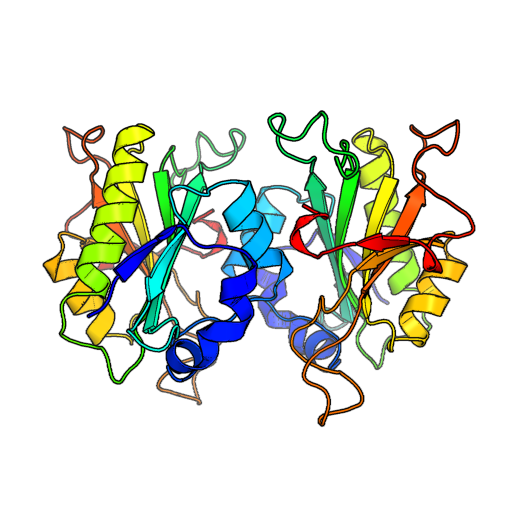6.31 119 VAL A CA 1
ATOM 966 C C . VAL A 1 119 ? 5.32 -8.75 -14.047 1 96.31 119 VAL A C 1
ATOM 968 O O . VAL A 1 119 ? 4.758 -8.531 -15.125 1 96.31 119 VAL A O 1
ATOM 971 N N . ARG A 1 120 ? 6.531 -8.312 -13.672 1 94.5 120 ARG A N 1
ATOM 972 C CA . ARG A 1 120 ? 7.363 -7.672 -14.688 1 94.5 120 ARG A CA 1
ATOM 973 C C . ARG A 1 120 ? 7.527 -8.578 -15.906 1 94.5 120 ARG A C 1
ATOM 975 O O . ARG A 1 120 ? 7.785 -9.773 -15.766 1 94.5 120 ARG A O 1
ATOM 982 N N . THR A 1 121 ? 7.465 -7.988 -17.109 1 96.06 121 THR A N 1
ATOM 983 C CA . THR A 1 121 ? 7.594 -8.781 -18.328 1 96.06 121 THR A CA 1
ATOM 984 C C . THR A 1 121 ? 9.008 -9.352 -18.469 1 96.06 121 THR A C 1
ATOM 986 O O . THR A 1 121 ? 9.219 -10.336 -19.172 1 96.06 121 THR A O 1
ATOM 989 N N . SER A 1 122 ? 9.945 -8.773 -17.766 1 94.38 122 SER A N 1
ATOM 990 C CA . SER A 1 122 ? 11.328 -9.234 -17.812 1 94.38 122 SER A CA 1
ATOM 991 C C . SER A 1 122 ? 11.578 -10.352 -16.812 1 94.38 122 SER A C 1
ATOM 993 O O . SER A 1 122 ? 12.617 -11.008 -16.844 1 94.38 122 SER A O 1
ATOM 995 N N . ASN A 1 123 ? 10.641 -10.57 -15.891 1 94.25 123 ASN A N 1
ATOM 996 C CA . ASN A 1 123 ? 10.805 -11.609 -14.883 1 94.25 123 ASN A CA 1
ATOM 997 C C . ASN A 1 123 ? 10.391 -12.977 -15.406 1 94.25 123 ASN A C 1
ATOM 999 O O . ASN A 1 123 ? 9.406 -13.555 -14.938 1 94.25 123 ASN A O 1
ATOM 1003 N N . HIS A 1 124 ? 11.211 -13.5 -16.219 1 96.19 124 HIS A N 1
ATOM 1004 C CA . HIS A 1 124 ? 10.891 -14.734 -16.938 1 96.19 124 HIS A CA 1
ATOM 1005 C C . HIS A 1 124 ? 10.758 -15.906 -15.969 1 96.19 124 HIS A C 1
ATOM 1007 O O . HIS A 1 124 ? 9.953 -16.812 -16.203 1 96.19 124 HIS A O 1
ATOM 1013 N N . LYS A 1 125 ? 11.523 -15.891 -14.977 1 94.44 125 LYS A N 1
ATOM 1014 C CA . LYS A 1 125 ? 11.453 -16.969 -13.992 1 94.44 125 LYS A CA 1
ATOM 1015 C C . LYS A 1 125 ? 10.078 -17.016 -13.32 1 94.44 125 LYS A C 1
ATOM 1017 O O . LYS A 1 125 ? 9.477 -18.078 -13.203 1 94.44 125 LYS A O 1
ATOM 1022 N N . ALA A 1 126 ? 9.602 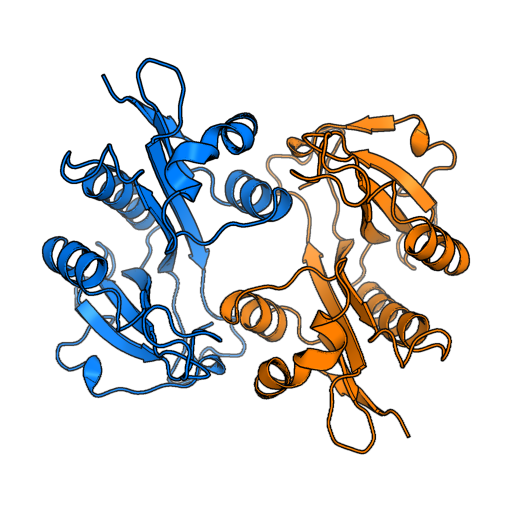-15.906 -12.883 1 96.38 126 ALA A N 1
ATOM 1023 C CA . ALA A 1 126 ? 8.289 -15.836 -12.242 1 96.38 126 ALA A CA 1
ATOM 1024 C C . ALA A 1 126 ? 7.176 -16.188 -13.227 1 96.38 126 ALA A C 1
ATOM 1026 O O . ALA A 1 126 ? 6.23 -16.891 -12.875 1 96.38 126 ALA A O 1
ATOM 1027 N N . ILE A 1 127 ? 7.316 -15.672 -14.406 1 97.94 127 ILE A N 1
ATOM 1028 C CA . ILE A 1 127 ? 6.32 -15.938 -15.438 1 97.94 127 ILE A CA 1
ATOM 1029 C C . ILE A 1 127 ? 6.203 -17.438 -15.672 1 97.94 127 ILE A C 1
ATOM 1031 O O . ILE A 1 127 ? 5.098 -18 -15.68 1 97.94 127 ILE A O 1
ATOM 1035 N N . THR A 1 128 ? 7.336 -18.062 -15.836 1 97.94 128 THR A N 1
ATOM 1036 C CA . THR A 1 128 ? 7.367 -19.5 -16.031 1 97.94 128 THR A CA 1
ATOM 1037 C C . THR A 1 128 ? 6.766 -20.234 -14.836 1 97.94 128 THR A C 1
ATOM 1039 O O . THR A 1 128 ? 6.008 -21.188 -15 1 97.94 128 THR A O 1
ATOM 1042 N N . PHE A 1 129 ? 7.047 -19.781 -13.703 1 98 129 PHE A N 1
ATOM 1043 C CA . PHE A 1 129 ? 6.535 -20.344 -12.461 1 98 129 PHE A CA 1
ATOM 1044 C C . PHE A 1 129 ? 5.012 -20.266 -12.422 1 98 129 PHE A C 1
ATOM 1046 O O . PHE A 1 129 ? 4.344 -21.281 -12.203 1 98 129 PHE A O 1
ATOM 1053 N N . TYR A 1 130 ? 4.453 -19.125 -12.68 1 98.56 130 TYR A N 1
ATOM 1054 C CA . TYR A 1 130 ? 3.008 -18.953 -12.602 1 98.56 130 TYR A CA 1
ATOM 1055 C C . TYR A 1 130 ? 2.307 -19.75 -13.695 1 98.56 130 TYR A C 1
ATOM 1057 O O . TYR A 1 130 ? 1.245 -20.328 -13.469 1 98.56 130 TYR A O 1
ATOM 1065 N N . LYS A 1 131 ? 2.928 -19.781 -14.883 1 98.5 131 LYS A N 1
ATOM 1066 C CA . LYS A 1 131 ? 2.359 -20.594 -15.953 1 98.5 131 LYS A CA 1
ATOM 1067 C C . LYS A 1 131 ? 2.301 -22.062 -15.555 1 98.5 131 LYS A C 1
ATOM 1069 O O . LYS A 1 131 ? 1.318 -22.75 -15.836 1 98.5 131 LYS A O 1
ATOM 1074 N N . SER A 1 132 ? 3.307 -22.5 -14.859 1 98.19 132 SER A N 1
ATOM 1075 C CA . SER A 1 132 ? 3.352 -23.891 -14.422 1 98.19 132 SER A CA 1
ATOM 1076 C C . SER A 1 132 ? 2.24 -24.188 -13.422 1 98.19 132 SER A C 1
ATOM 1078 O O . SER A 1 132 ? 1.886 -25.344 -13.211 1 98.19 132 SER A O 1
ATOM 1080 N N . MET A 1 133 ? 1.67 -23.172 -12.852 1 98.25 133 MET A N 1
ATOM 1081 C CA . MET A 1 133 ? 0.616 -23.328 -11.859 1 98.25 133 MET A CA 1
ATOM 1082 C C . MET A 1 133 ? -0.76 -23.125 -12.484 1 98.25 133 MET A C 1
ATOM 1084 O O . MET A 1 133 ? -1.775 -23.156 -11.781 1 98.25 133 MET A O 1
ATOM 1088 N N . GLY A 1 134 ? -0.816 -22.797 -13.695 1 98.06 134 GLY A N 1
ATOM 1089 C CA . GLY A 1 134 ? -2.094 -22.672 -14.383 1 98.06 134 GLY A CA 1
ATOM 1090 C C . GLY A 1 134 ? -2.492 -21.234 -14.656 1 98.06 134 GLY A C 1
ATOM 1091 O O . GLY A 1 134 ? -3.596 -20.969 -15.141 1 98.06 134 GLY A O 1
ATOM 1092 N N . TYR A 1 135 ? -1.572 -20.344 -14.414 1 98.75 135 TYR A N 1
ATOM 1093 C CA . TYR A 1 135 ? -1.843 -18.953 -14.75 1 98.75 135 TYR A CA 1
ATOM 1094 C C . TYR A 1 135 ? -1.576 -18.688 -16.234 1 98.75 135 TYR A C 1
ATOM 1096 O O . TYR A 1 135 ? -0.745 -19.359 -16.844 1 98.75 135 TYR A O 1
ATOM 1104 N N . SER A 1 136 ? -2.297 -17.703 -16.719 1 98.69 136 SER A N 1
ATOM 1105 C CA . SER A 1 136 ? -2.072 -17.219 -18.078 1 98.69 136 SER A CA 1
ATOM 1106 C C . SER A 1 136 ? -2.141 -15.695 -18.141 1 98.69 136 SER A C 1
ATOM 1108 O O . SER A 1 136 ? -2.732 -15.055 -17.266 1 98.69 136 SER A O 1
ATOM 1110 N N . VAL A 1 137 ? -1.511 -15.141 -19.188 1 98.75 137 VAL A N 1
ATOM 1111 C CA . VAL A 1 137 ? -1.582 -13.695 -19.375 1 98.75 137 VAL A CA 1
ATOM 1112 C C . VAL A 1 137 ? -2.99 -13.305 -19.812 1 98.75 137 VAL A C 1
ATOM 1114 O O . VAL A 1 137 ? -3.523 -13.852 -20.781 1 98.75 137 VAL A O 1
ATOM 1117 N N . PHE A 1 138 ? -3.545 -12.414 -19.094 1 98.62 138 PHE A N 1
ATOM 1118 C CA . PHE A 1 138 ? -4.863 -11.906 -19.438 1 98.62 138 PHE A CA 1
ATOM 1119 C C . PHE A 1 138 ? -4.75 -10.594 -20.219 1 98.62 138 PHE A C 1
ATOM 1121 O O . PHE A 1 138 ? -5.535 -10.344 -21.141 1 98.62 138 PHE A O 1
ATOM 1128 N N . ARG A 1 139 ? -3.785 -9.844 -19.828 1 98.31 139 ARG A N 1
ATOM 1129 C CA . ARG A 1 139 ? -3.52 -8.586 -20.516 1 98.31 139 ARG A CA 1
ATOM 1130 C C . ARG A 1 139 ? -2.148 -8.031 -20.141 1 98.31 139 ARG A C 1
ATOM 1132 O O . ARG A 1 139 ? -1.508 -8.531 -19.219 1 98.31 139 ARG A O 1
ATOM 1139 N N . VAL A 1 140 ? -1.72 -7.043 -20.953 1 98.25 140 VAL A N 1
ATOM 1140 C CA . VAL A 1 140 ? -0.46 -6.344 -20.719 1 98.25 140 VAL A CA 1
ATOM 1141 C C . VAL A 1 140 ? -0.739 -4.945 -20.172 1 98.25 140 VAL A C 1
ATOM 1143 O O . VAL A 1 140 ? -1.48 -4.172 -20.797 1 98.25 140 VAL A O 1
ATOM 1146 N N . VAL A 1 141 ? -0.176 -4.68 -19 1 96.38 141 VAL A N 1
ATOM 1147 C CA . VAL A 1 141 ? -0.297 -3.344 -18.438 1 96.38 141 VAL A CA 1
ATOM 1148 C C . VAL A 1 141 ? 0.927 -2.51 -18.812 1 96.38 141 VAL A C 1
ATOM 1150 O O . VAL A 1 141 ? 2.025 -2.744 -18.297 1 96.38 141 VAL A O 1
ATOM 1153 N N . LYS A 1 142 ? 0.669 -1.478 -19.547 1 94.38 142 LYS A N 1
ATOM 1154 C CA . LYS A 1 142 ? 1.762 -0.703 -20.125 1 94.38 142 LYS A CA 1
ATOM 1155 C C . LYS A 1 142 ? 2.398 0.216 -19.078 1 94.38 142 LYS A C 1
ATOM 1157 O O . LYS A 1 142 ? 1.695 0.896 -18.328 1 94.38 142 LYS A O 1
ATOM 1162 N N . ASP A 1 143 ? 3.744 0.175 -19.062 1 90 143 ASP A N 1
ATOM 1163 C CA . ASP A 1 143 ? 4.539 1.066 -18.219 1 90 143 ASP A CA 1
ATOM 1164 C C . ASP A 1 143 ? 4.066 1.023 -16.781 1 90 143 ASP A C 1
ATOM 1166 O O . ASP A 1 143 ? 3.857 2.066 -16.156 1 90 143 ASP A O 1
ATOM 1170 N N . TYR A 1 144 ? 3.875 -0.163 -16.344 1 89.75 144 TYR A N 1
ATOM 1171 C CA . TYR A 1 144 ? 3.342 -0.375 -15.008 1 89.75 144 TYR A CA 1
ATOM 1172 C C . TYR A 1 144 ? 4.402 -0.093 -13.945 1 89.75 144 TYR A C 1
ATOM 1174 O O . TYR A 1 144 ? 4.117 0.539 -12.93 1 89.75 144 TYR A O 1
ATOM 1182 N N . TYR A 1 145 ? 5.508 -0.586 -14.188 1 85.94 145 TYR A N 1
ATOM 1183 C CA . TYR A 1 145 ? 6.621 -0.364 -13.273 1 85.94 145 TYR A CA 1
ATOM 1184 C C . TYR A 1 145 ? 7.43 0.861 -13.688 1 85.94 145 TYR A C 1
ATOM 1186 O O . TYR A 1 145 ? 7.754 1.033 -14.867 1 85.94 145 TYR A O 1
ATOM 1194 N N . GLY A 1 146 ? 7.781 1.741 -12.727 1 78.44 146 GLY A N 1
ATOM 1195 C CA . GLY A 1 146 ? 8.461 3.002 -12.977 1 78.44 146 GLY A CA 1
ATOM 1196 C C . GLY A 1 146 ? 9.945 2.838 -13.227 1 78.44 146 GLY A C 1
ATOM 1197 O O . GLY A 1 146 ? 10.656 3.822 -13.445 1 78.44 146 GLY A O 1
ATOM 1198 N N . ASP A 1 147 ? 10.367 1.699 -13.047 1 77 147 ASP A N 1
ATOM 1199 C CA . ASP A 1 147 ? 11.75 1.35 -13.336 1 77 147 ASP A CA 1
ATOM 1200 C C . ASP A 1 147 ? 11.836 0.04 -14.117 1 77 147 ASP A C 1
ATOM 1202 O O . ASP A 1 147 ? 10.82 -0.608 -14.367 1 77 147 ASP A O 1
ATOM 1206 N N . HIS A 1 148 ? 13.047 -0.109 -14.664 1 76 148 HIS A N 1
ATOM 1207 C CA . HIS A 1 148 ? 13.266 -1.36 -15.383 1 76 148 HIS A CA 1
ATOM 1208 C C . HIS A 1 148 ? 14.234 -2.264 -14.633 1 76 148 HIS A C 1
ATOM 1210 O O . HIS A 1 148 ? 15.344 -1.84 -14.289 1 76 148 HIS A O 1
ATOM 1216 N N . ALA A 1 149 ? 13.883 -3.502 -14.508 1 75.69 149 ALA A N 1
ATOM 1217 C CA . ALA A 1 149 ? 14.656 -4.402 -13.648 1 75.69 149 ALA A CA 1
ATOM 1218 C C . ALA A 1 149 ? 15.969 -4.793 -14.312 1 75.69 149 ALA A C 1
ATOM 1220 O O . ALA A 1 149 ? 16.984 -4.953 -13.633 1 75.69 149 ALA A O 1
ATOM 1221 N N . THR A 1 150 ? 15.977 -4.871 -15.578 1 78.75 150 THR A N 1
ATOM 1222 C CA . THR A 1 150 ? 17.156 -5.438 -16.234 1 78.75 150 THR A CA 1
ATOM 1223 C C . THR A 1 150 ? 17.844 -4.398 -17.109 1 78.75 150 THR A C 1
ATOM 1225 O O . THR A 1 150 ? 18.953 -4.621 -17.594 1 78.75 150 THR A O 1
ATOM 1228 N N . ASP A 1 151 ? 17.109 -3.322 -17.391 1 82.12 151 ASP A N 1
ATOM 1229 C CA . ASP A 1 151 ? 17.656 -2.277 -18.25 1 82.12 151 ASP A CA 1
ATOM 1230 C C . ASP A 1 151 ? 17.578 -0.911 -17.578 1 82.12 151 ASP A C 1
ATOM 1232 O O . ASP A 1 151 ? 16.547 -0.242 -17.641 1 82.12 151 ASP A O 1
ATOM 1236 N N . PRO A 1 152 ? 18.609 -0.484 -17 1 77.38 152 PRO A N 1
ATOM 1237 C CA . PRO A 1 152 ? 18.578 0.77 -16.234 1 77.38 152 PRO A CA 1
ATOM 1238 C C . PRO A 1 152 ? 18.375 1.993 -17.125 1 77.38 152 PRO A C 1
ATOM 1240 O O . PRO A 1 152 ? 18.078 3.08 -16.625 1 77.38 152 PRO A O 1
ATOM 1243 N N . THR A 1 153 ? 18.484 1.815 -18.438 1 81.44 153 THR A N 1
ATOM 1244 C CA . THR A 1 153 ? 18.344 2.951 -19.344 1 81.44 153 THR A CA 1
ATOM 1245 C C . THR A 1 153 ? 16.875 3.188 -19.672 1 81.44 153 THR A C 1
ATOM 1247 O O . THR A 1 153 ? 16.531 4.211 -20.266 1 81.44 153 THR A O 1
ATOM 1250 N N . ARG A 1 154 ? 16.109 2.258 -19.312 1 80.75 154 ARG A N 1
ATOM 1251 C CA . ARG A 1 154 ? 14.688 2.379 -19.594 1 80.75 154 ARG A CA 1
ATOM 1252 C C . ARG A 1 154 ? 13.938 2.965 -18.391 1 80.75 154 ARG A C 1
ATOM 1254 O O . ARG A 1 154 ? 14.266 2.664 -17.25 1 80.75 154 ARG A O 1
ATOM 1261 N N . ASP A 1 155 ? 12.914 3.814 -18.672 1 78.44 155 ASP A N 1
ATOM 1262 C CA . ASP A 1 155 ? 12.211 4.578 -17.656 1 78.44 155 ASP A CA 1
ATOM 1263 C C . ASP A 1 155 ? 11.031 3.785 -17.094 1 78.44 155 ASP A C 1
ATOM 1265 O O . ASP A 1 155 ? 10.328 4.258 -16.188 1 78.44 155 ASP A O 1
ATOM 1269 N N . GLY A 1 156 ? 10.891 2.523 -17.688 1 86.5 156 GLY A N 1
ATOM 1270 C CA . GLY A 1 156 ? 9.758 1.758 -17.203 1 86.5 156 GLY A CA 1
ATOM 1271 C C . GLY A 1 156 ? 9.695 0.353 -17.766 1 86.5 156 GLY A C 1
ATOM 1272 O O . GLY A 1 156 ? 10.562 -0.048 -18.547 1 86.5 156 GLY A O 1
ATOM 1273 N N . GLU A 1 157 ? 8.68 -0.381 -17.234 1 92.12 157 GLU A N 1
ATOM 1274 C CA . GLU A 1 157 ? 8.5 -1.758 -17.688 1 92.12 157 GLU A CA 1
ATOM 1275 C C . GLU A 1 157 ? 7.027 -2.166 -17.625 1 92.12 157 GLU A C 1
ATOM 1277 O O . GLU A 1 157 ? 6.305 -1.771 -16.703 1 92.12 157 GLU A O 1
ATOM 1282 N N . ASP A 1 158 ? 6.633 -2.881 -18.609 1 95.38 158 ASP A N 1
ATOM 1283 C CA . ASP A 1 158 ? 5.277 -3.422 -18.641 1 95.38 158 ASP A CA 1
ATOM 1284 C C . ASP A 1 158 ? 5.105 -4.539 -17.625 1 95.38 158 ASP A C 1
ATOM 1286 O O . ASP A 1 158 ? 6.086 -5.109 -17.141 1 95.38 158 ASP A O 1
ATOM 1290 N N . ALA A 1 159 ? 3.84 -4.727 -17.297 1 96.69 159 ALA A N 1
ATOM 1291 C CA . ALA A 1 159 ? 3.484 -5.875 -16.469 1 96.69 159 ALA A CA 1
ATOM 1292 C C . ALA A 1 159 ? 2.547 -6.82 -17.203 1 96.69 159 ALA A C 1
ATOM 1294 O O . ALA A 1 159 ? 1.701 -6.375 -17.984 1 96.69 159 ALA A O 1
ATOM 1295 N N . TYR A 1 160 ? 2.773 -8.039 -16.984 1 98.06 160 TYR A N 1
ATOM 1296 C CA . TYR A 1 160 ? 1.706 -8.977 -17.312 1 98.06 160 TYR A CA 1
ATOM 1297 C C . TYR A 1 160 ? 0.706 -9.078 -16.156 1 98.06 160 TYR A C 1
ATOM 1299 O O . TYR A 1 160 ? 1.093 -9.266 -15.008 1 98.06 160 TYR A O 1
ATOM 1307 N N . ASP A 1 161 ? -0.5 -8.875 -16.5 1 98.12 161 ASP A N 1
ATOM 1308 C CA . ASP A 1 161 ? -1.606 -9.305 -15.656 1 98.12 161 ASP A CA 1
ATOM 1309 C C . ASP A 1 161 ? -1.917 -10.789 -15.867 1 98.12 161 ASP A C 1
ATOM 1311 O O . ASP A 1 161 ? -2.533 -11.156 -16.875 1 98.12 161 ASP A O 1
ATOM 1315 N N . MET A 1 162 ? -1.465 -11.586 -14.922 1 98.69 162 MET A N 1
ATOM 1316 C CA . MET A 1 162 ? -1.693 -13.023 -15.047 1 98.69 162 MET A CA 1
ATOM 1317 C C . MET A 1 162 ? -2.832 -13.477 -14.141 1 98.69 162 MET A C 1
ATOM 1319 O O . MET A 1 162 ? -2.951 -13.008 -13.008 1 98.69 162 MET A O 1
ATOM 1323 N N . ARG A 1 163 ? -3.625 -14.445 -14.688 1 98.81 163 ARG A N 1
ATOM 1324 C CA . ARG A 1 163 ? -4.805 -14.883 -13.953 1 98.81 163 ARG A CA 1
ATOM 1325 C C . ARG A 1 163 ? -4.914 -16.406 -13.945 1 98.81 163 ARG A C 1
ATOM 1327 O O . ARG A 1 163 ? -4.473 -17.062 -14.891 1 98.81 163 ARG A O 1
ATOM 1334 N N . LYS A 1 164 ? -5.449 -16.891 -12.914 1 98.81 164 LYS A N 1
ATOM 1335 C CA . LYS A 1 164 ? -5.918 -18.266 -12.781 1 98.81 164 LYS A CA 1
ATOM 1336 C C . LYS A 1 164 ? -7.375 -18.312 -12.328 1 98.81 164 LYS A C 1
ATOM 1338 O O . LYS A 1 164 ? -7.73 -17.703 -11.32 1 98.81 164 LYS A O 1
ATOM 1343 N N . PRO A 1 165 ? -8.266 -19 -13.117 1 98.75 165 PRO A N 1
ATOM 1344 C CA . PRO A 1 165 ? -9.672 -19.078 -12.703 1 98.75 165 PRO A CA 1
ATOM 1345 C C . PRO A 1 165 ? -9.859 -19.875 -11.414 1 98.75 165 PRO A C 1
ATOM 1347 O O . PRO A 1 165 ? -9.164 -20.875 -11.195 1 98.75 165 PRO A O 1
ATOM 1350 N N . MET A 1 166 ? -10.789 -19.391 -10.594 1 98.69 166 MET A N 1
ATOM 1351 C CA . MET A 1 166 ? -11.18 -20.125 -9.398 1 98.69 166 MET A CA 1
ATOM 1352 C C . MET A 1 166 ? -12.445 -20.938 -9.648 1 98.69 166 MET A C 1
ATOM 1354 O O . MET A 1 166 ? -12.953 -20.984 -10.766 1 98.69 166 MET A O 1
ATOM 1358 N N . LYS A 1 167 ? -12.914 -21.656 -8.641 1 98.44 167 LYS A N 1
ATOM 1359 C CA . LYS A 1 167 ? -14.031 -22.594 -8.781 1 98.44 167 LYS A CA 1
ATOM 1360 C C . LYS A 1 167 ? -15.281 -21.875 -9.289 1 98.44 167 LYS A C 1
ATOM 1362 O O . LYS A 1 167 ? -16.094 -22.469 -10 1 98.44 167 LYS A O 1
ATOM 1367 N N . ARG A 1 168 ? -15.406 -20.641 -8.984 1 98.25 168 ARG A N 1
ATOM 1368 C CA . ARG A 1 168 ? -16.594 -19.875 -9.359 1 98.25 168 ARG A CA 1
ATOM 1369 C C . ARG A 1 168 ? -16.641 -19.641 -10.867 1 98.25 168 ARG A C 1
ATOM 1371 O O . ARG A 1 168 ? -17.719 -19.562 -11.461 1 98.25 168 ARG A O 1
ATOM 1378 N N . ASP A 1 169 ? -15.492 -19.562 -11.469 1 98.31 169 ASP A N 1
ATOM 1379 C CA . ASP A 1 169 ? -15.414 -19.234 -12.891 1 98.31 169 ASP A CA 1
ATOM 1380 C C . ASP A 1 169 ? -15.516 -20.5 -13.742 1 98.31 169 ASP A C 1
ATOM 1382 O O . ASP A 1 169 ? -14.609 -20.797 -14.531 1 98.31 169 ASP A O 1
ATOM 1386 N N . THR A 1 170 ? -16.594 -21.125 -13.742 1 97.25 170 THR A N 1
ATOM 1387 C CA . THR A 1 170 ? -16.812 -22.406 -14.406 1 97.25 170 THR A CA 1
ATOM 1388 C C . THR A 1 170 ? -16.766 -22.234 -15.922 1 97.25 170 THR A C 1
ATOM 1390 O O . THR A 1 170 ? -16.359 -23.156 -16.641 1 97.25 170 THR A O 1
ATOM 1393 N N . LYS A 1 171 ? -17.125 -21.125 -16.406 1 97.62 171 LYS A N 1
ATOM 1394 C CA . LYS A 1 171 ? -17.172 -20.906 -17.844 1 97.62 171 LYS A CA 1
ATOM 1395 C C . LYS A 1 171 ? -15.875 -20.281 -18.344 1 97.62 171 LYS A C 1
ATOM 1397 O O . LYS A 1 171 ? -15.75 -19.969 -19.547 1 97.62 171 LYS A O 1
ATOM 1402 N N . LEU A 1 172 ? -14.93 -19.953 -17.438 1 97.38 172 LEU A N 1
ATOM 1403 C CA . LEU A 1 172 ? -13.609 -19.422 -17.75 1 97.38 172 LEU A CA 1
ATOM 1404 C C . LEU A 1 172 ? -13.711 -18.078 -18.453 1 97.38 172 LEU A C 1
ATOM 1406 O O . LEU A 1 172 ? -13.039 -17.844 -19.469 1 97.38 172 LEU A O 1
ATOM 1410 N N . HIS A 1 173 ? -14.578 -17.172 -17.953 1 96.12 173 HIS A N 1
ATOM 1411 C CA . HIS A 1 173 ? -14.852 -15.875 -18.531 1 96.12 173 HIS A CA 1
ATOM 1412 C C . HIS A 1 173 ? -13.742 -14.875 -18.203 1 96.12 173 HIS A C 1
ATOM 1414 O O . HIS A 1 173 ? -13.641 -13.82 -18.828 1 96.12 173 HIS A O 1
ATOM 1420 N N . HIS A 1 174 ? -12.852 -15.227 -17.328 1 96.94 174 HIS A N 1
ATOM 1421 C CA . HIS A 1 174 ? -11.938 -14.211 -16.812 1 96.94 174 HIS A CA 1
ATOM 1422 C C . HIS A 1 174 ? -10.492 -14.547 -17.172 1 96.94 174 HIS A C 1
ATOM 1424 O O . HIS A 1 174 ? -9.555 -14.016 -16.562 1 96.94 174 HIS A O 1
ATOM 1430 N N . ILE A 1 175 ? -10.328 -15.406 -18.094 1 97.62 175 ILE A N 1
ATOM 1431 C CA . ILE A 1 175 ? -9.023 -15.688 -18.688 1 97.62 175 ILE A CA 1
ATOM 1432 C C . ILE A 1 175 ? -9.133 -15.633 -20.219 1 97.62 175 ILE A C 1
ATOM 1434 O O . ILE A 1 175 ? -10.234 -15.562 -20.766 1 97.62 175 ILE A O 1
ATOM 1438 N N . ARG A 1 176 ? -7.977 -15.594 -20.812 1 96.38 176 ARG A N 1
ATOM 1439 C CA . ARG A 1 176 ? -7.973 -15.664 -22.266 1 96.38 176 ARG A CA 1
ATOM 1440 C C . ARG A 1 176 ? -6.629 -16.156 -22.797 1 96.38 176 ARG A C 1
ATOM 1442 O O . ARG A 1 176 ? -5.625 -16.109 -22.078 1 96.38 176 ARG A O 1
ATOM 1449 N N . ASP A 1 177 ? -6.598 -16.578 -24.109 1 94.56 177 ASP A N 1
ATOM 1450 C CA . ASP A 1 177 ? -5.422 -17.219 -24.688 1 94.56 177 ASP A CA 1
ATOM 1451 C C . ASP A 1 177 ? -4.52 -16.188 -25.359 1 94.56 177 ASP A C 1
ATOM 1453 O O . ASP A 1 177 ? -3.326 -16.438 -25.562 1 94.56 177 ASP A O 1
ATOM 1457 N N . ASP A 1 178 ? -5.141 -15.062 -25.672 1 97.31 178 ASP A N 1
ATOM 1458 C CA . ASP A 1 178 ? -4.375 -14.07 -26.422 1 97.31 178 ASP A CA 1
ATOM 1459 C C . ASP A 1 178 ? -4.133 -12.82 -25.578 1 97.31 178 ASP A C 1
ATOM 1461 O O . ASP A 1 178 ? -4.168 -11.703 -26.094 1 97.31 178 ASP A O 1
ATOM 1465 N N . GLY A 1 179 ? -3.924 -13 -24.297 1 97.81 179 GLY A N 1
ATOM 1466 C CA . GLY A 1 179 ? -3.828 -11.891 -23.359 1 97.81 179 GLY A CA 1
ATOM 1467 C C . GLY A 1 179 ? -2.697 -10.93 -23.672 1 97.81 179 GLY A C 1
ATOM 1468 O O . GLY A 1 179 ? -2.795 -9.734 -23.406 1 97.81 179 GLY A O 1
ATOM 1469 N N . GLU A 1 180 ? -1.651 -11.461 -24.312 1 97.69 180 GLU A N 1
ATOM 1470 C CA . GLU A 1 180 ? -0.485 -10.641 -24.641 1 97.69 180 GLU A CA 1
ATOM 1471 C C . GLU A 1 180 ? -0.809 -9.617 -25.719 1 97.69 180 GLU A C 1
ATOM 1473 O O . GLU A 1 180 ? -0.073 -8.641 -25.906 1 97.69 180 GLU A O 1
ATOM 1478 N N . LYS A 1 181 ? -1.925 -9.789 -26.406 1 97.75 181 LYS A N 1
ATOM 1479 C CA . LYS A 1 181 ? -2.328 -8.875 -27.469 1 97.75 181 LYS A CA 1
ATOM 1480 C C . LYS A 1 181 ? -3.225 -7.762 -26.938 1 97.75 181 LYS A C 1
ATOM 1482 O O . LYS A 1 181 ? -3.611 -6.855 -27.672 1 97.75 181 LYS A O 1
ATOM 1487 N N . HIS A 1 182 ? -3.578 -7.828 -25.688 1 97.69 182 HIS A N 1
ATOM 1488 C CA . HIS A 1 182 ? -4.453 -6.836 -25.062 1 97.69 182 HIS A CA 1
ATOM 1489 C C . HIS A 1 182 ? -3.67 -5.91 -24.141 1 97.69 182 HIS A C 1
ATOM 1491 O O . HIS A 1 182 ? -3.299 -6.301 -23.031 1 97.69 182 HIS A O 1
ATOM 1497 N N . GLU A 1 183 ? -3.506 -4.695 -24.625 1 97.38 183 GLU A N 1
ATOM 1498 C CA . GLU A 1 183 ? -2.77 -3.693 -23.859 1 97.38 183 GLU A CA 1
ATOM 1499 C C . GLU A 1 183 ? -3.719 -2.725 -23.172 1 97.38 183 GLU A C 1
ATOM 1501 O O . GLU A 1 183 ? -4.73 -2.316 -23.75 1 97.38 183 GLU A O 1
ATOM 1506 N N . VAL A 1 184 ? -3.406 -2.502 -21.891 1 95.81 184 VAL A N 1
ATOM 1507 C CA . VAL A 1 184 ? -4.219 -1.545 -21.141 1 95.81 184 VAL A CA 1
ATOM 1508 C C . VAL A 1 184 ? -3.311 -0.564 -20.406 1 95.81 184 VAL A C 1
ATOM 1510 O O . VAL A 1 184 ? -2.107 -0.802 -20.266 1 95.81 184 VAL A O 1
ATOM 1513 N N . ASP A 1 185 ? -3.965 0.518 -19.984 1 92.81 185 ASP A N 1
ATOM 1514 C CA . ASP A 1 185 ? -3.285 1.493 -19.125 1 92.81 185 ASP A CA 1
ATOM 1515 C C . ASP A 1 185 ? -3.342 1.081 -17.656 1 92.81 185 ASP A C 1
ATOM 1517 O O . ASP A 1 185 ? -4.309 0.45 -17.234 1 92.81 185 ASP A O 1
ATOM 1521 N N . PRO A 1 186 ? -2.346 1.435 -16.922 1 91.19 186 PRO A N 1
ATOM 1522 C CA . PRO A 1 186 ? -2.389 1.127 -15.5 1 91.19 186 PRO A CA 1
ATOM 1523 C C . PRO A 1 186 ? -3.668 1.62 -14.828 1 91.19 186 PRO A C 1
ATOM 1525 O O . PRO A 1 186 ? -4.148 1.001 -13.875 1 91.19 186 PRO A O 1
ATOM 1528 N N . SER A 1 187 ? -4.25 2.682 -15.32 1 86.81 187 SER A N 1
ATOM 1529 C CA . SER A 1 187 ? -5.457 3.244 -14.727 1 86.81 187 SER A CA 1
ATOM 1530 C C . SER A 1 187 ? -6.664 2.35 -14.984 1 86.81 187 SER A C 1
ATOM 1532 O O . SER A 1 187 ? -7.723 2.539 -14.375 1 86.81 187 SER A O 1
ATOM 1534 N N . ASP A 1 188 ? -6.457 1.31 -15.758 1 89.06 188 ASP A N 1
ATOM 1535 C CA . ASP A 1 188 ? -7.559 0.419 -16.109 1 89.06 188 ASP A CA 1
ATOM 1536 C C . ASP A 1 188 ? -7.625 -0.78 -15.172 1 89.06 188 ASP A C 1
ATOM 1538 O O . ASP A 1 188 ? -8.555 -1.58 -15.242 1 89.06 188 ASP A O 1
ATOM 1542 N N . VAL A 1 189 ? -6.648 -0.96 -14.312 1 87.06 189 VAL A N 1
ATOM 1543 C CA . VAL A 1 189 ? -6.531 -2.238 -13.617 1 87.06 189 VAL A CA 1
ATOM 1544 C C . VAL A 1 189 ? -6.695 -2.027 -12.117 1 87.06 189 VAL A C 1
ATOM 1546 O O . VAL A 1 189 ? -5.945 -2.596 -11.32 1 87.06 189 VAL A O 1
ATOM 1549 N N . TRP A 1 190 ? -7.684 -1.326 -11.703 1 79.44 190 TRP A N 1
ATOM 1550 C CA . TRP A 1 190 ? -7.883 -1.153 -10.266 1 79.44 190 TRP A CA 1
ATOM 1551 C C . TRP A 1 190 ? -9.352 -1.316 -9.898 1 79.44 190 TRP A C 1
ATOM 1553 O O . TRP A 1 190 ? -10.234 -1.141 -10.742 1 79.44 190 TRP A O 1
ATOM 1563 N N . MET B 1 1 ? 3.15 30.297 -11.086 1 77.44 1 MET B N 1
ATOM 1564 C CA . MET B 1 1 ? 2 30.141 -10.203 1 77.44 1 MET B CA 1
ATOM 1565 C C . MET B 1 1 ? 1.697 28.656 -9.969 1 77.44 1 MET B C 1
ATOM 1567 O O . MET B 1 1 ? 1.818 27.844 -10.883 1 77.44 1 MET B O 1
ATOM 1571 N N . ALA B 1 2 ? 1.568 28.266 -8.711 1 89.19 2 ALA B N 1
ATOM 1572 C CA . ALA B 1 2 ? 1.271 26.875 -8.391 1 89.19 2 ALA B CA 1
ATOM 1573 C C . ALA B 1 2 ? -0.235 26.625 -8.383 1 89.19 2 ALA B C 1
ATOM 1575 O O . ALA B 1 2 ? -1.016 27.5 -8.031 1 89.19 2 ALA B O 1
ATOM 1576 N N . THR B 1 3 ? -0.675 25.578 -9.016 1 96.94 3 THR B N 1
ATOM 1577 C CA . THR B 1 3 ? -2.084 25.219 -9.078 1 96.94 3 THR B CA 1
ATOM 1578 C C . THR B 1 3 ? -2.35 23.953 -8.273 1 96.94 3 THR B C 1
ATOM 1580 O O . THR B 1 3 ? -1.562 23 -8.312 1 96.94 3 THR B O 1
ATOM 1583 N N . PHE B 1 4 ? -3.463 24.031 -7.559 1 98 4 PHE B N 1
ATOM 1584 C CA . PHE B 1 4 ? -3.906 22.875 -6.801 1 98 4 PHE B CA 1
ATOM 1585 C C . PHE B 1 4 ? -5.043 22.156 -7.523 1 98 4 PHE B C 1
ATOM 1587 O O . PHE B 1 4 ? -5.98 22.797 -8 1 98 4 PHE B O 1
ATOM 1594 N N . ARG B 1 5 ? -4.945 20.828 -7.602 1 97.62 5 ARG B N 1
ATOM 1595 C CA . ARG B 1 5 ? -5.98 20.031 -8.266 1 97.62 5 ARG B CA 1
ATOM 1596 C C . ARG B 1 5 ? -5.941 18.578 -7.797 1 97.62 5 ARG B C 1
ATOM 1598 O O . ARG B 1 5 ? -5.012 18.172 -7.098 1 97.62 5 ARG B O 1
ATOM 1605 N N . ARG B 1 6 ? -6.918 17.859 -8.273 1 97.12 6 ARG B N 1
ATOM 1606 C CA . ARG B 1 6 ? -6.953 16.422 -8 1 97.12 6 ARG B CA 1
ATOM 1607 C C . ARG B 1 6 ? -5.855 15.695 -8.773 1 97.12 6 ARG B C 1
ATOM 1609 O O . ARG B 1 6 ? -5.504 16.094 -9.883 1 97.12 6 ARG B O 1
ATOM 1616 N N . PHE B 1 7 ? -5.363 14.648 -8.172 1 97.31 7 PHE B N 1
ATOM 1617 C CA . PHE B 1 7 ? -4.383 13.766 -8.797 1 97.31 7 PHE B CA 1
ATOM 1618 C C . PHE B 1 7 ? -4.969 13.086 -10.031 1 97.31 7 PHE B C 1
ATOM 1620 O O . PHE B 1 7 ? -6.152 12.75 -10.055 1 97.31 7 PHE B O 1
ATOM 1627 N N . ARG B 1 8 ? -4.141 12.961 -11.031 1 93.88 8 ARG B N 1
ATOM 1628 C CA . ARG B 1 8 ? -4.414 12.117 -12.195 1 93.88 8 ARG B CA 1
ATOM 1629 C C . ARG B 1 8 ? -3.301 11.102 -12.406 1 93.88 8 ARG B C 1
ATOM 1631 O O . ARG B 1 8 ? -2.145 11.352 -12.062 1 93.88 8 ARG B O 1
ATOM 1638 N N . PRO B 1 9 ? -3.643 10 -13.016 1 89.31 9 PRO B N 1
ATOM 1639 C CA . PRO B 1 9 ? -2.668 8.914 -13.156 1 89.31 9 PRO B CA 1
ATOM 1640 C C . PRO B 1 9 ? -1.381 9.367 -13.844 1 89.31 9 PRO B C 1
ATOM 1642 O O . PRO B 1 9 ? -0.288 8.945 -13.453 1 89.31 9 PRO B O 1
ATOM 1645 N N . ASP B 1 10 ? -1.435 10.273 -14.734 1 89 10 ASP B N 1
ATOM 1646 C CA . ASP B 1 10 ? -0.261 10.734 -15.469 1 89 10 ASP B CA 1
ATOM 1647 C C . ASP B 1 10 ? 0.661 11.555 -14.578 1 89 10 ASP B C 1
ATOM 1649 O O . ASP B 1 10 ? 1.811 11.82 -14.938 1 89 10 ASP B O 1
ATOM 1653 N N . ASP B 1 11 ? 0.229 11.898 -13.438 1 94.12 11 ASP B N 1
ATOM 1654 C CA . ASP B 1 11 ? 1.018 12.734 -12.531 1 94.12 11 ASP B CA 1
ATOM 1655 C C . ASP B 1 11 ? 2.156 11.938 -11.906 1 94.12 11 ASP B C 1
ATOM 1657 O O . ASP B 1 11 ? 3.131 12.516 -11.414 1 94.12 11 ASP B O 1
ATOM 1661 N N . VAL B 1 12 ? 2.031 10.633 -11.875 1 90 12 VAL B N 1
ATOM 1662 C CA . VAL B 1 12 ? 3.008 9.797 -11.188 1 90 12 VAL B CA 1
ATOM 1663 C C . VAL B 1 12 ? 4.391 10 -11.797 1 90 12 VAL B C 1
ATOM 1665 O O . VAL B 1 12 ? 5.398 9.992 -11.094 1 90 12 VAL B O 1
ATOM 1668 N N . ASN B 1 13 ? 4.453 10.234 -13.062 1 85.88 13 ASN B N 1
ATOM 1669 C CA . ASN B 1 13 ? 5.723 10.414 -13.758 1 85.88 13 ASN B CA 1
ATOM 1670 C C . ASN B 1 13 ? 6.309 11.797 -13.5 1 85.88 13 ASN B C 1
ATOM 1672 O O . ASN B 1 13 ? 7.426 12.094 -13.922 1 85.88 13 ASN B O 1
ATOM 1676 N N . LYS B 1 14 ? 5.629 12.586 -12.727 1 93.06 14 LYS B N 1
ATOM 1677 C CA . LYS B 1 14 ? 6.051 13.969 -12.492 1 93.06 14 LYS B CA 1
ATOM 1678 C C . LYS B 1 14 ? 6.395 14.195 -11.023 1 93.06 14 LYS B C 1
ATOM 1680 O O . LYS B 1 14 ? 6.48 15.344 -10.57 1 93.06 14 LYS B O 1
ATOM 1685 N N . PHE B 1 15 ? 6.59 13.133 -10.25 1 92.81 15 PHE B N 1
ATOM 1686 C CA . PHE B 1 15 ? 6.82 13.219 -8.812 1 92.81 15 PHE B CA 1
ATOM 1687 C C . PHE B 1 15 ? 8.297 13.422 -8.508 1 92.81 15 PHE B C 1
ATOM 1689 O O . PHE B 1 15 ? 8.703 13.438 -7.344 1 92.81 15 PHE B O 1
ATOM 1696 N N . SER B 1 16 ? 9.102 13.562 -9.492 1 90.19 16 SER B N 1
ATOM 1697 C CA . SER B 1 16 ? 10.547 13.523 -9.305 1 90.19 16 SER B CA 1
ATOM 1698 C C . SER B 1 16 ? 11.008 14.586 -8.312 1 90.19 16 SER B C 1
ATOM 1700 O O . SER B 1 16 ? 11.867 14.328 -7.473 1 90.19 16 SER B O 1
ATOM 1702 N N . LYS B 1 17 ? 10.531 15.758 -8.352 1 93.19 17 LYS B N 1
ATOM 1703 C CA . LYS B 1 17 ? 10.938 16.828 -7.445 1 93.19 17 LYS B CA 1
ATOM 1704 C C . LYS B 1 17 ? 10.562 16.5 -6.004 1 93.19 17 LYS B C 1
ATOM 1706 O O . LYS B 1 17 ? 11.32 16.797 -5.078 1 93.19 17 LYS B O 1
ATOM 1711 N N . CYS B 1 18 ? 9.414 15.867 -5.82 1 93.81 18 CYS B N 1
ATOM 1712 C CA . CYS B 1 18 ? 8.969 15.461 -4.492 1 93.81 18 CYS B CA 1
ATOM 1713 C C . CYS B 1 18 ? 9.836 14.336 -3.951 1 93.81 18 CYS B C 1
ATOM 1715 O O . CYS B 1 18 ? 10.156 14.305 -2.762 1 93.81 18 CYS B O 1
ATOM 1717 N N . ASN B 1 19 ? 10.211 13.477 -4.844 1 84.69 19 ASN B N 1
ATOM 1718 C CA . ASN B 1 19 ? 10.953 12.281 -4.461 1 84.69 19 ASN B CA 1
ATOM 1719 C C . ASN B 1 19 ? 12.391 12.609 -4.059 1 84.69 19 ASN B C 1
ATOM 1721 O O . ASN B 1 19 ? 13.094 11.758 -3.512 1 84.69 19 ASN B O 1
ATOM 1725 N N . LEU B 1 20 ? 12.766 13.828 -4.227 1 84.25 20 LEU B N 1
ATOM 1726 C CA . LEU B 1 20 ? 14.086 14.273 -3.787 1 84.25 20 LEU B CA 1
ATOM 1727 C C . LEU B 1 20 ? 14.148 14.391 -2.268 1 84.25 20 LEU B C 1
ATOM 1729 O O . LEU B 1 20 ? 15.227 14.453 -1.686 1 84.25 20 LEU B O 1
ATOM 1733 N N . ASP B 1 21 ? 13.023 14.461 -1.653 1 85.19 21 ASP B N 1
ATOM 1734 C CA . ASP B 1 21 ? 12.953 14.445 -0.195 1 85.19 21 ASP B CA 1
ATOM 1735 C C . ASP B 1 21 ? 13.156 13.031 0.35 1 85.19 21 ASP B C 1
ATOM 1737 O O . ASP B 1 21 ? 12.352 12.133 0.09 1 85.19 21 ASP B O 1
ATOM 1741 N N . PRO B 1 22 ? 14.164 12.82 1.208 1 80.62 22 PRO B N 1
ATOM 1742 C CA . PRO B 1 22 ? 14.453 11.477 1.717 1 80.62 22 PRO B CA 1
ATOM 1743 C C . PRO B 1 22 ? 13.367 10.961 2.652 1 80.62 22 PRO B C 1
ATOM 1745 O O . PRO B 1 22 ? 13.297 9.758 2.92 1 80.62 22 PRO B O 1
ATOM 1748 N N . LEU B 1 23 ? 12.578 11.852 3.113 1 80.88 23 LEU B N 1
ATOM 1749 C CA . LEU B 1 23 ? 11.547 11.422 4.055 1 80.88 23 LEU B CA 1
ATOM 1750 C C . LEU B 1 23 ? 10.25 11.086 3.326 1 80.88 23 LEU B C 1
ATOM 1752 O O . LEU B 1 23 ? 9.289 10.609 3.941 1 80.88 23 LEU B O 1
ATOM 1756 N N . THR B 1 24 ? 10.273 11.352 2.02 1 79.81 24 THR B N 1
ATOM 1757 C CA . THR B 1 24 ? 9.125 10.969 1.214 1 79.81 24 THR B CA 1
ATOM 1758 C C . THR B 1 24 ? 9.109 9.461 0.969 1 79.81 24 THR B C 1
ATOM 1760 O O . THR B 1 24 ? 10.086 8.898 0.474 1 79.81 24 THR B O 1
ATOM 1763 N N . GLU B 1 25 ? 8 8.859 1.413 1 76.75 25 GLU B N 1
ATOM 1764 C CA . GLU B 1 25 ? 7.809 7.461 1.042 1 76.75 25 GLU B CA 1
ATOM 1765 C C . GLU B 1 25 ? 7.332 7.336 -0.402 1 76.75 25 GLU B C 1
ATOM 1767 O O . GLU B 1 25 ? 6.359 7.984 -0.799 1 76.75 25 GLU B O 1
ATOM 1772 N N . THR B 1 26 ? 8.062 6.586 -1.152 1 77.62 26 THR B N 1
ATOM 1773 C CA . THR B 1 26 ? 7.688 6.34 -2.539 1 77.62 26 THR B CA 1
ATOM 1774 C C . THR B 1 26 ? 7.004 4.98 -2.684 1 77.62 26 THR B C 1
ATOM 1776 O O . THR B 1 26 ? 7.488 3.979 -2.15 1 77.62 26 THR B O 1
ATOM 1779 N N . TYR B 1 27 ? 5.941 5.012 -3.432 1 82.06 27 TYR B N 1
ATOM 1780 C CA . TYR B 1 27 ? 5.148 3.803 -3.621 1 82.06 27 TYR B CA 1
ATOM 1781 C C . TYR B 1 27 ? 5.191 3.344 -5.074 1 82.06 27 TYR B C 1
ATOM 1783 O O . TYR B 1 27 ? 5.582 4.105 -5.961 1 82.06 27 TYR B O 1
ATOM 1791 N N . GLU B 1 28 ? 4.789 2.119 -5.266 1 77.56 28 GLU B N 1
ATOM 1792 C CA . GLU B 1 28 ? 4.582 1.632 -6.625 1 77.56 28 GLU B CA 1
ATOM 1793 C C . GLU B 1 28 ? 3.326 2.24 -7.246 1 77.56 28 GLU B C 1
ATOM 1795 O O . GLU B 1 28 ? 2.404 2.639 -6.531 1 77.56 28 GLU B O 1
ATOM 1800 N N . LEU B 1 29 ? 3.326 2.219 -8.516 1 84.12 29 LEU B N 1
ATOM 1801 C CA . LEU B 1 29 ? 2.254 2.838 -9.289 1 84.12 29 LEU B CA 1
ATOM 1802 C C . LEU B 1 29 ? 0.893 2.305 -8.859 1 84.12 29 LEU B C 1
ATOM 1804 O O . LEU B 1 29 ? -0.055 3.076 -8.688 1 84.12 29 LEU B O 1
ATOM 1808 N N . ALA B 1 30 ? 0.786 1.04 -8.656 1 80.94 30 ALA B N 1
ATOM 1809 C CA . ALA B 1 30 ? -0.484 0.409 -8.305 1 80.94 30 ALA B CA 1
ATOM 1810 C C . ALA B 1 30 ? -1.058 1.009 -7.023 1 80.94 30 ALA B C 1
ATOM 1812 O O . ALA B 1 30 ? -2.275 1.156 -6.891 1 80.94 30 ALA B O 1
ATOM 1813 N N . PHE B 1 31 ? -0.197 1.304 -6.145 1 86.38 31 PHE B N 1
ATOM 1814 C CA . PHE B 1 31 ? -0.612 1.883 -4.871 1 86.38 31 PHE B CA 1
ATOM 1815 C C . PHE B 1 31 ? -1.25 3.25 -5.082 1 86.38 31 PHE B C 1
ATOM 1817 O O . PHE B 1 31 ? -2.338 3.52 -4.57 1 86.38 31 PHE B O 1
ATOM 1824 N N . TYR B 1 32 ? -0.642 4.07 -5.887 1 91 32 TYR B N 1
ATOM 1825 C CA . TYR B 1 32 ? -1.174 5.395 -6.191 1 91 32 TYR B CA 1
ATOM 1826 C C . TYR B 1 32 ? -2.518 5.289 -6.902 1 91 32 TYR B C 1
ATOM 1828 O O . TYR B 1 32 ? -3.451 6.035 -6.59 1 91 32 TYR B O 1
ATOM 1836 N N . LEU B 1 33 ? -2.6 4.414 -7.75 1 89.44 33 LEU B N 1
ATOM 1837 C CA . LEU B 1 33 ? -3.809 4.285 -8.555 1 89.44 33 LEU B CA 1
ATOM 1838 C C . LEU B 1 33 ? -4.965 3.756 -7.719 1 89.44 33 LEU B C 1
ATOM 1840 O O . LEU B 1 33 ? -6.117 4.148 -7.926 1 89.44 33 LEU B O 1
ATOM 1844 N N . GLN B 1 34 ? -4.648 2.861 -6.832 1 87.25 34 GLN B N 1
ATOM 1845 C CA . GLN B 1 34 ? -5.676 2.381 -5.918 1 87.25 34 GLN B CA 1
ATOM 1846 C C . GLN B 1 34 ? -6.258 3.525 -5.094 1 87.25 34 GLN B C 1
ATOM 1848 O O . GLN B 1 34 ? -7.477 3.637 -4.945 1 87.25 34 GLN B O 1
ATOM 1853 N N . TYR B 1 35 ? -5.406 4.344 -4.586 1 93.12 35 TYR B N 1
ATOM 1854 C CA . TYR B 1 35 ? -5.855 5.492 -3.801 1 93.12 35 TYR B CA 1
ATOM 1855 C C . TYR B 1 35 ? -6.688 6.441 -4.652 1 93.12 35 TYR B C 1
ATOM 1857 O O . TYR B 1 35 ? -7.727 6.934 -4.207 1 93.12 35 TYR B O 1
ATOM 1865 N N . HIS B 1 36 ? -6.203 6.668 -5.852 1 93.5 36 HIS B N 1
ATOM 1866 C CA . HIS B 1 36 ? -6.918 7.531 -6.785 1 93.5 36 HIS B CA 1
ATOM 1867 C C . HIS B 1 36 ? -8.312 6.996 -7.074 1 93.5 36 HIS B C 1
ATOM 1869 O O . HIS B 1 36 ? -9.281 7.762 -7.121 1 93.5 36 HIS B O 1
ATOM 1875 N N . ALA B 1 37 ? -8.383 5.766 -7.242 1 88.19 37 ALA B N 1
ATOM 1876 C CA . ALA B 1 37 ? -9.648 5.141 -7.613 1 88.19 37 ALA B CA 1
ATOM 1877 C C . ALA B 1 37 ? -10.617 5.125 -6.438 1 88.19 37 ALA B C 1
ATOM 1879 O O . ALA B 1 37 ? -11.812 5.402 -6.602 1 88.19 37 ALA B O 1
ATOM 1880 N N . LYS B 1 38 ? -10.164 4.875 -5.262 1 90.12 38 LYS B N 1
ATOM 1881 C CA . LYS B 1 38 ? -11.031 4.645 -4.109 1 90.12 38 LYS B CA 1
ATOM 1882 C C . LYS B 1 38 ? -11.312 5.945 -3.363 1 90.12 38 LYS B C 1
ATOM 1884 O O . LYS B 1 38 ? -12.406 6.137 -2.824 1 90.12 38 LYS B O 1
ATOM 1889 N N . TRP B 1 39 ? -10.289 6.801 -3.365 1 94.56 39 TRP B N 1
ATOM 1890 C CA . TRP B 1 39 ? -10.406 8.031 -2.594 1 94.56 39 TRP B CA 1
ATOM 1891 C C . TRP B 1 39 ? -9.93 9.234 -3.404 1 94.56 39 TRP B C 1
ATOM 1893 O O . TRP B 1 39 ? -9.039 9.969 -2.969 1 94.56 39 TRP B O 1
ATOM 1903 N N . PRO B 1 40 ? -10.562 9.531 -4.473 1 94.19 40 PRO B N 1
ATOM 1904 C CA . PRO B 1 40 ? -10.094 10.617 -5.336 1 94.19 40 PRO B CA 1
ATOM 1905 C C . PRO B 1 40 ? -10.133 11.977 -4.641 1 94.19 40 PRO B C 1
ATOM 1907 O O . PRO B 1 40 ? -9.289 12.836 -4.922 1 94.19 40 PRO B O 1
ATOM 1910 N N . SER B 1 41 ? -11.016 12.203 -3.711 1 96.06 41 SER B N 1
ATOM 1911 C CA . SER B 1 41 ? -11.148 13.484 -3.037 1 96.06 41 SER B CA 1
ATOM 1912 C C . SER B 1 41 ? -10.039 13.68 -2.006 1 96.06 41 SER B C 1
ATOM 1914 O O . SER B 1 41 ? -9.859 14.789 -1.484 1 96.06 41 SER B O 1
ATOM 1916 N N . MET B 1 42 ? -9.289 12.641 -1.763 1 97.75 42 MET B N 1
ATOM 1917 C CA . MET B 1 42 ? -8.242 12.703 -0.743 1 97.75 42 MET B CA 1
ATOM 1918 C C . MET B 1 42 ? -6.859 12.602 -1.373 1 97.75 42 MET B C 1
ATOM 1920 O O . MET B 1 42 ? -5.875 12.328 -0.682 1 97.75 42 MET B O 1
ATOM 1924 N N . PHE B 1 43 ? -6.836 12.766 -2.646 1 98.25 43 PHE B N 1
ATOM 1925 C CA . PHE B 1 43 ? -5.59 12.734 -3.396 1 98.25 43 PHE B CA 1
ATOM 1926 C C . PHE B 1 43 ? -5.441 13.984 -4.254 1 98.25 43 PHE B C 1
ATOM 1928 O O . PHE B 1 43 ? -6.023 14.07 -5.34 1 98.25 43 PHE B O 1
ATOM 1935 N N . GLN B 1 44 ? -4.582 14.914 -3.73 1 98.38 44 GLN B N 1
ATOM 1936 C CA . GLN B 1 44 ? -4.41 16.219 -4.363 1 98.38 44 GLN B CA 1
ATOM 1937 C C . GLN B 1 44 ? -2.939 16.484 -4.672 1 98.38 44 GLN B C 1
ATOM 1939 O O . GLN B 1 44 ? -2.051 15.984 -3.984 1 98.38 44 GLN B O 1
ATOM 1944 N N . VAL B 1 45 ? -2.742 17.297 -5.711 1 98.5 45 VAL B N 1
ATOM 1945 C CA . VAL B 1 45 ? -1.379 17.656 -6.086 1 98.5 45 VAL B CA 1
ATOM 1946 C C . VAL B 1 45 ? -1.271 19.172 -6.254 1 98.5 45 VAL B C 1
ATOM 1948 O O . VAL B 1 45 ? -2.283 19.859 -6.406 1 98.5 45 VAL B O 1
ATOM 1951 N N . CYS B 1 46 ? -0.116 19.656 -6.059 1 98.69 46 CYS B N 1
ATOM 1952 C CA . CYS B 1 46 ? 0.274 21.016 -6.418 1 98.69 46 CYS B CA 1
ATOM 1953 C C . CYS B 1 46 ? 1.229 21.016 -7.609 1 98.69 46 CYS B C 1
ATOM 1955 O O . CYS B 1 46 ? 2.299 20.406 -7.547 1 98.69 46 CYS B O 1
ATOM 1957 N N . GLU B 1 47 ? 0.832 21.672 -8.641 1 98.19 47 GLU B N 1
ATOM 1958 C CA . GLU B 1 47 ? 1.59 21.703 -9.891 1 98.19 47 GLU B CA 1
ATOM 1959 C C . GLU B 1 47 ? 2.184 23.078 -10.156 1 98.19 47 GLU B C 1
ATOM 1961 O O . GLU B 1 47 ? 1.515 24.094 -9.953 1 98.19 47 GLU B O 1
ATOM 1966 N N . ASP B 1 48 ? 3.443 23.062 -10.57 1 97 48 ASP B N 1
ATOM 1967 C CA . ASP B 1 48 ? 4.055 24.344 -10.891 1 97 48 ASP B CA 1
ATOM 1968 C C . ASP B 1 48 ? 3.781 24.734 -12.344 1 97 48 ASP B C 1
ATOM 1970 O O . ASP B 1 48 ? 3.035 24.047 -13.047 1 97 48 ASP B O 1
ATOM 1974 N N . MET B 1 49 ? 4.383 25.859 -12.789 1 94.94 49 MET B N 1
ATOM 1975 C CA . MET B 1 49 ? 4.09 26.438 -14.102 1 94.94 49 MET B CA 1
ATOM 1976 C C . MET B 1 49 ? 4.605 25.531 -15.219 1 94.94 49 MET B C 1
ATOM 1978 O O . MET B 1 49 ? 4.102 25.594 -16.344 1 94.94 49 MET B O 1
ATOM 1982 N N . ASN B 1 50 ? 5.539 24.734 -14.914 1 94.88 50 ASN B N 1
ATOM 1983 C CA . ASN B 1 50 ? 6.141 23.859 -15.922 1 94.88 50 ASN B CA 1
ATOM 1984 C C . ASN B 1 50 ? 5.488 22.484 -15.938 1 94.88 50 ASN B C 1
ATOM 1986 O O . ASN B 1 50 ? 5.938 21.594 -16.641 1 94.88 50 ASN B O 1
ATOM 1990 N N . GLY B 1 51 ? 4.562 22.281 -15.094 1 94.88 51 GLY B N 1
ATOM 1991 C CA . GLY B 1 51 ? 3.838 21.016 -15.086 1 94.88 51 GLY B CA 1
ATOM 1992 C C . GLY B 1 51 ? 4.418 20 -14.117 1 94.88 51 GLY B C 1
ATOM 1993 O O . GLY B 1 51 ? 3.943 18.875 -14.039 1 94.88 51 GLY B O 1
ATOM 1994 N N . ASN B 1 52 ? 5.379 20.422 -13.336 1 96.19 52 ASN B N 1
ATOM 1995 C CA . ASN B 1 52 ? 5.941 19.547 -12.32 1 96.19 52 ASN B CA 1
ATOM 1996 C C . ASN B 1 52 ? 5.07 19.5 -11.07 1 96.19 52 ASN B C 1
ATOM 1998 O O . ASN B 1 52 ? 4.527 20.516 -10.648 1 96.19 52 ASN B O 1
ATOM 2002 N N . ILE B 1 53 ? 4.973 18.266 -10.562 1 97.75 53 ILE B N 1
ATOM 2003 C CA . ILE B 1 53 ? 4.324 18.172 -9.258 1 97.75 53 ILE B CA 1
ATOM 2004 C C . ILE B 1 53 ? 5.312 18.547 -8.164 1 97.75 53 ILE B C 1
ATOM 2006 O O . ILE B 1 53 ? 6.332 17.891 -7.973 1 97.75 53 ILE B O 1
ATOM 2010 N N . ILE B 1 54 ? 4.988 19.609 -7.48 1 97.94 54 ILE B N 1
ATOM 2011 C CA . ILE B 1 54 ? 5.918 20.109 -6.48 1 97.94 54 ILE B CA 1
ATOM 2012 C C . ILE B 1 54 ? 5.375 19.828 -5.078 1 97.94 54 ILE B C 1
ATOM 2014 O O . ILE B 1 54 ? 6.004 20.188 -4.078 1 97.94 54 ILE B O 1
ATOM 2018 N N . GLY B 1 55 ? 4.242 19.188 -4.957 1 98 55 GLY B N 1
ATOM 2019 C CA . GLY B 1 55 ? 3.662 18.703 -3.721 1 98 55 GLY B CA 1
ATOM 2020 C C . GLY B 1 55 ? 2.445 17.828 -3.939 1 98 55 GLY B C 1
ATOM 2021 O O . GLY B 1 55 ? 1.743 17.969 -4.941 1 98 55 GLY B O 1
ATOM 2022 N N . TYR B 1 56 ? 2.223 16.906 -3.057 1 98 56 TYR B N 1
ATOM 2023 C CA . TYR B 1 56 ? 0.979 16.141 -3.107 1 98 56 TYR B CA 1
ATOM 2024 C C . TYR B 1 56 ? 0.632 15.57 -1.737 1 98 56 TYR B C 1
ATOM 2026 O O . TYR B 1 56 ? 1.482 15.516 -0.846 1 98 56 TYR B O 1
ATOM 2034 N N . ILE B 1 57 ? -0.62 15.297 -1.584 1 98.06 57 ILE B N 1
ATOM 2035 C CA . ILE B 1 57 ? -1.145 14.617 -0.405 1 98.06 57 ILE B CA 1
ATOM 2036 C C . ILE B 1 57 ? -2.051 13.461 -0.835 1 98.06 57 ILE B C 1
ATOM 2038 O O . ILE B 1 57 ? -2.793 13.578 -1.813 1 98.06 57 ILE B O 1
ATOM 2042 N N . MET B 1 58 ? -1.903 12.375 -0.208 1 96.94 58 MET B N 1
ATOM 2043 C CA . MET B 1 58 ? -2.822 11.258 -0.432 1 96.94 58 MET B CA 1
ATOM 2044 C C . MET B 1 58 ? -3.26 10.641 0.891 1 96.94 58 MET B C 1
ATOM 2046 O O . MET B 1 58 ? -2.463 10.539 1.825 1 96.94 58 MET B O 1
ATOM 2050 N N . GLY B 1 59 ? -4.492 10.336 0.942 1 97.31 59 GLY B N 1
ATOM 2051 C CA . GLY B 1 59 ? -5.078 9.758 2.143 1 97.31 59 GLY B CA 1
ATOM 2052 C C . GLY B 1 59 ? -6.219 8.805 1.851 1 97.31 59 GLY B C 1
ATOM 2053 O O . GLY B 1 59 ? -6.516 8.523 0.688 1 97.31 59 GLY B O 1
ATOM 2054 N N . LYS B 1 60 ? -6.754 8.273 2.928 1 95.75 60 LYS B N 1
ATOM 2055 C CA . LYS B 1 60 ? -7.852 7.316 2.83 1 95.75 60 LYS B CA 1
ATOM 2056 C C . LYS B 1 60 ? -8.82 7.473 3.996 1 95.75 60 LYS B C 1
ATOM 2058 O O . LYS B 1 60 ? -8.484 8.07 5.02 1 95.75 60 LYS B O 1
ATOM 2063 N N . LEU B 1 61 ? -10.023 7.043 3.775 1 96.75 61 LEU B N 1
ATOM 2064 C CA . LEU B 1 61 ? -11.008 6.859 4.836 1 96.75 61 LEU B CA 1
ATOM 2065 C C . LEU B 1 61 ? -11.055 5.402 5.289 1 96.75 61 LEU B C 1
ATOM 20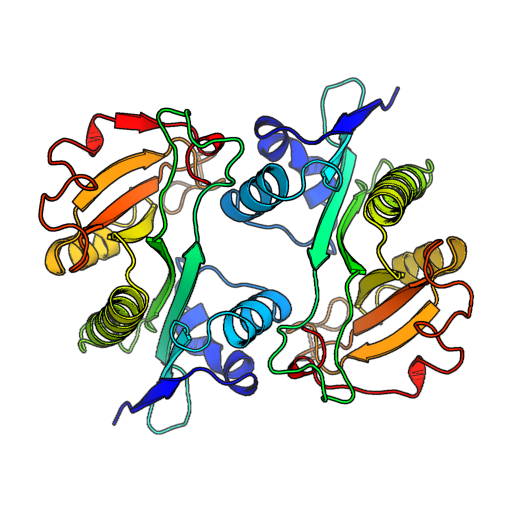67 O O . LEU B 1 61 ? -11.055 4.492 4.457 1 96.75 61 LEU B O 1
ATOM 2071 N N . GLU B 1 62 ? -11.047 5.281 6.633 1 94.19 62 GLU B N 1
ATOM 2072 C CA . GLU B 1 62 ? -11.078 3.9 7.098 1 94.19 62 GLU B CA 1
ATOM 2073 C C . GLU B 1 62 ? -11.562 3.816 8.547 1 94.19 62 GLU B C 1
ATOM 2075 O O . GLU B 1 62 ? -11.758 4.84 9.203 1 94.19 62 GLU B O 1
ATOM 2080 N N . SER B 1 63 ? -11.844 2.613 8.961 1 94.44 63 SER B N 1
ATOM 2081 C CA . SER B 1 63 ? -12.039 2.182 10.344 1 94.44 63 SER B CA 1
ATOM 2082 C C . SER B 1 63 ? -11.461 0.79 10.57 1 94.44 63 SER B C 1
ATOM 2084 O O . SER B 1 63 ? -11.211 0.051 9.617 1 94.44 63 SER B O 1
ATOM 2086 N N . SER B 1 64 ? -11.148 0.474 11.836 1 91 64 SER B N 1
ATOM 2087 C CA . SER B 1 64 ? -10.82 -0.915 12.141 1 91 64 SER B CA 1
ATOM 2088 C C . SER B 1 64 ? -11.969 -1.848 11.773 1 91 64 SER B C 1
ATOM 2090 O O . SER B 1 64 ? -13.141 -1.448 11.805 1 91 64 SER B O 1
ATOM 2092 N N . PRO B 1 65 ? -11.562 -3.053 11.367 1 87 65 PRO B N 1
ATOM 2093 C CA . PRO B 1 65 ? -12.633 -4.035 11.164 1 87 65 PRO B CA 1
ATOM 2094 C C . PRO B 1 65 ? -13.516 -4.215 12.398 1 87 65 PRO B C 1
ATOM 2096 O O . PRO B 1 65 ? -13.039 -4.086 13.523 1 87 65 PRO B O 1
ATOM 2099 N N . ASP B 1 66 ? -14.727 -4.652 12.156 1 88.88 66 ASP B N 1
ATOM 2100 C CA . ASP B 1 66 ? -15.734 -4.766 13.203 1 88.88 66 ASP B CA 1
ATOM 2101 C C . ASP B 1 66 ? -15.305 -5.773 14.266 1 88.88 66 ASP B C 1
ATOM 2103 O O . ASP B 1 66 ? -15.672 -5.637 15.438 1 88.88 66 ASP B O 1
ATOM 2107 N N . VAL B 1 67 ? -14.57 -6.75 13.852 1 85.5 67 VAL B N 1
ATOM 2108 C CA . VAL B 1 67 ? -14.156 -7.809 14.766 1 85.5 67 VAL B CA 1
ATOM 2109 C C . VAL B 1 67 ? -13.305 -7.223 15.891 1 85.5 67 VAL B C 1
ATOM 2111 O O . VAL B 1 67 ? -13.172 -7.82 16.953 1 85.5 67 VAL B O 1
ATOM 2114 N N . TYR B 1 68 ? -12.836 -5.961 15.711 1 86.88 68 TYR B N 1
ATOM 2115 C CA . TYR B 1 68 ? -11.984 -5.336 16.719 1 86.88 68 TYR B CA 1
ATOM 2116 C C . TYR B 1 68 ? -12.742 -4.262 17.484 1 86.88 68 TYR B C 1
ATOM 2118 O O . TYR B 1 68 ? -12.141 -3.459 18.203 1 86.88 68 TYR B O 1
ATOM 2126 N N . LYS B 1 69 ? -14.008 -4.195 17.422 1 90.38 69 LYS B N 1
ATOM 2127 C CA . LYS B 1 69 ? -14.82 -3.1 17.953 1 90.38 69 LYS B CA 1
ATOM 2128 C C . LYS B 1 69 ? -14.688 -2.986 19.469 1 90.38 69 LYS B C 1
ATOM 2130 O O . LYS B 1 69 ? -14.859 -1.903 20.031 1 90.38 69 LYS B O 1
ATOM 2135 N N . PHE B 1 70 ? -14.273 -4.016 20.141 1 90.5 70 PHE B N 1
ATOM 2136 C CA . PHE B 1 70 ? -14.195 -3.994 21.609 1 90.5 70 PHE B CA 1
ATOM 2137 C C . PHE B 1 70 ? -12.75 -3.859 22.062 1 90.5 70 PHE B C 1
ATOM 2139 O O . PHE B 1 70 ? -12.484 -3.801 23.266 1 90.5 70 PHE B O 1
ATOM 2146 N N . SER B 1 71 ? -11.867 -3.72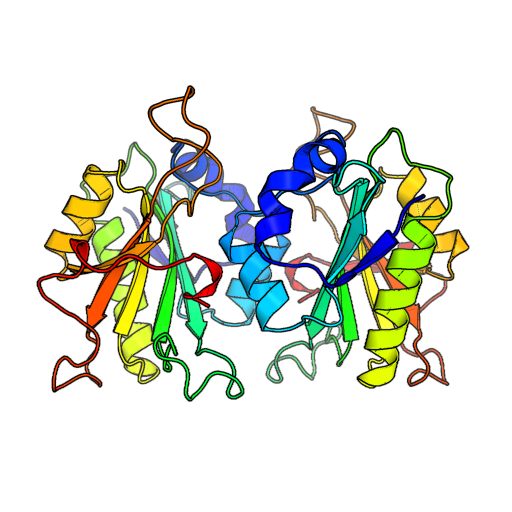5 21.141 1 90.06 71 SER B N 1
ATOM 2147 C CA . SER B 1 71 ? -10.469 -3.48 21.469 1 90.06 71 SER B CA 1
ATOM 2148 C C . SER B 1 71 ? -10.266 -2.068 22 1 90.06 71 SER B C 1
ATOM 2150 O O . SER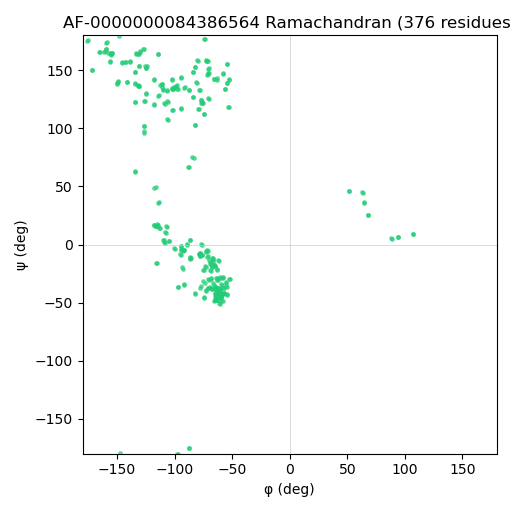 B 1 71 ? -10.922 -1.127 21.547 1 90.06 71 SER B O 1
ATOM 2152 N N . GLU B 1 72 ? -9.336 -1.913 22.922 1 92.44 72 GLU B N 1
ATOM 2153 C CA . GLU B 1 72 ? -9.008 -0.603 23.484 1 92.44 72 GLU B CA 1
ATOM 2154 C C . GLU B 1 72 ? -8.375 0.302 22.422 1 92.44 72 GLU B C 1
ATOM 2156 O O . GLU B 1 72 ? -8.352 1.525 22.578 1 92.44 72 GLU B O 1
ATOM 2161 N N . HIS B 1 73 ? -8 -0.302 21.328 1 92.94 73 HIS B N 1
ATOM 2162 C CA . HIS B 1 73 ? -7.297 0.468 20.312 1 92.94 73 HIS B CA 1
ATOM 2163 C C . HIS B 1 73 ? -8.125 0.572 19.031 1 92.94 73 HIS B C 1
ATOM 2165 O O . HIS B 1 73 ? -7.59 0.899 17.969 1 92.94 73 HIS B O 1
ATOM 2171 N N . TYR B 1 74 ? -9.375 0.293 19.156 1 93.62 74 TYR B N 1
ATOM 2172 C CA . TYR B 1 74 ? -10.258 0.38 18 1 93.62 74 TYR B CA 1
ATOM 2173 C C . TYR B 1 74 ? -10.203 1.768 17.375 1 93.62 74 TYR B C 1
ATOM 2175 O O . TYR B 1 74 ? -10.281 2.777 18.078 1 93.62 74 TYR B O 1
ATOM 2183 N N . LEU B 1 75 ? -10.094 1.774 16.062 1 94.5 75 LEU B N 1
ATOM 2184 C CA . LEU B 1 75 ? -10.125 3.023 15.312 1 94.5 75 LEU B CA 1
ATOM 2185 C C . LEU B 1 75 ? -11.492 3.234 14.656 1 94.5 75 LEU B C 1
ATOM 2187 O O . LEU B 1 75 ? -11.891 2.463 13.781 1 94.5 75 LEU B O 1
ATOM 2191 N N . PRO B 1 76 ? -12.18 4.25 15.055 1 96.31 76 PRO B N 1
ATOM 2192 C CA . PRO B 1 76 ? -13.438 4.562 14.375 1 96.31 76 PRO B CA 1
ATOM 2193 C C . PRO B 1 76 ? -13.227 5.18 13 1 96.31 76 PRO B C 1
ATOM 2195 O O . PRO B 1 76 ? -12.086 5.395 12.578 1 96.31 76 PRO B O 1
ATOM 2198 N N . TRP B 1 77 ? -14.305 5.414 12.328 1 97.56 77 TRP B N 1
ATOM 2199 C CA . TRP B 1 77 ? -14.281 6.016 10.992 1 97.56 77 TRP B CA 1
ATOM 2200 C C . TRP B 1 77 ? -13.484 7.316 11 1 97.56 77 TRP B C 1
ATOM 2202 O O . TRP B 1 77 ? -13.812 8.25 11.742 1 97.56 77 TRP B O 1
ATOM 2212 N N . HIS B 1 78 ? -12.367 7.379 10.219 1 98.44 78 HIS B N 1
ATOM 2213 C CA . HIS B 1 78 ? -11.469 8.531 10.203 1 98.44 78 HIS B CA 1
ATOM 2214 C C . HIS B 1 78 ? -10.719 8.625 8.883 1 98.44 78 HIS B C 1
ATOM 2216 O O . HIS B 1 78 ? -10.781 7.711 8.062 1 98.44 78 HIS B O 1
ATOM 2222 N N . ALA B 1 79 ? -10.125 9.789 8.656 1 98.62 79 ALA B N 1
ATOM 2223 C CA . ALA B 1 79 ? -9.227 9.969 7.516 1 98.62 79 ALA B CA 1
ATOM 2224 C C . ALA B 1 79 ? -7.766 9.82 7.938 1 98.62 79 ALA B C 1
ATOM 2226 O O . ALA B 1 79 ? -7.371 10.289 9.008 1 98.62 79 ALA B O 1
ATOM 2227 N N . HIS B 1 80 ? -7.035 9.133 7.129 1 97.62 80 HIS B N 1
ATOM 2228 C CA . HIS B 1 80 ? -5.617 8.922 7.379 1 97.62 80 HIS B CA 1
ATOM 2229 C C . HIS B 1 80 ? -4.766 9.523 6.27 1 97.62 80 HIS B C 1
ATOM 2231 O O . HIS B 1 80 ? -4.949 9.203 5.094 1 97.62 80 HIS B O 1
ATOM 2237 N N . ILE B 1 81 ? -3.924 10.438 6.668 1 97.69 81 ILE B N 1
ATOM 2238 C CA . ILE B 1 81 ? -2.936 10.938 5.719 1 97.69 81 ILE B CA 1
ATOM 2239 C C . ILE B 1 81 ? -1.84 9.898 5.52 1 97.69 81 ILE B C 1
ATOM 2241 O O . ILE B 1 81 ? -1.05 9.633 6.43 1 97.69 81 ILE B O 1
ATOM 2245 N N . THR B 1 82 ? -1.782 9.352 4.359 1 94.88 82 THR B N 1
ATOM 2246 C CA . THR B 1 82 ? -0.811 8.32 4.016 1 94.88 82 THR B CA 1
ATOM 2247 C C . THR B 1 82 ? 0.53 8.945 3.637 1 94.88 82 THR B C 1
ATOM 2249 O O . THR B 1 82 ? 1.587 8.438 4.016 1 94.88 82 THR B O 1
ATOM 2252 N N . ALA B 1 83 ? 0.408 10.031 2.855 1 94.19 83 ALA B N 1
ATOM 2253 C CA . ALA B 1 83 ? 1.621 10.734 2.457 1 94.19 83 ALA B CA 1
ATOM 2254 C C . ALA B 1 83 ? 1.345 12.219 2.244 1 94.19 83 ALA B C 1
ATOM 2256 O O . ALA B 1 83 ? 0.297 12.594 1.712 1 94.19 83 ALA B O 1
ATOM 2257 N N . LEU B 1 84 ? 2.217 12.992 2.684 1 97 84 LEU B N 1
ATOM 2258 C CA . LEU B 1 84 ? 2.326 14.414 2.359 1 97 84 LEU B CA 1
ATOM 2259 C C . LEU B 1 84 ? 3.768 14.789 2.033 1 97 84 LEU B C 1
ATOM 2261 O O . LEU B 1 84 ? 4.672 14.539 2.832 1 97 84 LEU B O 1
ATOM 2265 N N . THR B 1 85 ? 3.918 15.328 0.836 1 96.38 85 THR B N 1
ATOM 2266 C CA . THR B 1 85 ? 5.27 15.742 0.464 1 96.38 85 THR B CA 1
ATOM 2267 C C . THR B 1 85 ? 5.238 17.047 -0.324 1 96.38 85 THR B C 1
ATOM 2269 O O . THR B 1 85 ? 4.301 17.297 -1.085 1 96.38 85 THR B O 1
ATOM 2272 N N . VAL B 1 86 ? 6.168 17.859 -0.011 1 96.81 86 VAL B N 1
ATOM 2273 C CA . VAL B 1 86 ? 6.449 19.078 -0.749 1 96.81 86 VAL B CA 1
ATOM 2274 C C . VAL B 1 86 ? 7.91 19.094 -1.196 1 96.81 86 VAL B C 1
ATOM 2276 O O . VAL B 1 86 ? 8.812 18.797 -0.408 1 96.81 86 VAL B O 1
ATOM 2279 N N . ALA B 1 87 ? 8.094 19.375 -2.471 1 96.44 87 ALA B N 1
ATOM 2280 C CA . ALA B 1 87 ? 9.461 19.469 -2.98 1 96.44 87 ALA B CA 1
ATOM 2281 C C . ALA B 1 87 ? 10.297 20.422 -2.137 1 96.44 87 ALA B C 1
ATOM 2283 O O . ALA B 1 87 ? 9.82 21.469 -1.727 1 96.44 87 ALA B O 1
ATOM 2284 N N . PRO B 1 88 ? 11.57 20.031 -1.948 1 95.44 88 PRO B N 1
ATOM 2285 C CA . PRO B 1 88 ? 12.422 20.875 -1.106 1 95.44 88 PRO B CA 1
ATOM 2286 C C . PRO B 1 88 ? 12.477 22.312 -1.583 1 95.44 88 PRO B C 1
ATOM 2288 O O . PRO B 1 88 ? 12.414 23.25 -0.768 1 95.44 88 PRO B O 1
ATOM 2291 N N . GLU B 1 89 ? 12.461 22.578 -2.822 1 94.44 89 GLU B N 1
ATOM 2292 C CA . GLU B 1 89 ? 12.617 23.922 -3.375 1 94.44 89 GLU B CA 1
ATOM 2293 C C . GLU B 1 89 ? 11.32 24.719 -3.281 1 94.44 89 GLU B C 1
ATOM 2295 O O . GLU B 1 89 ? 11.312 25.938 -3.494 1 94.44 89 GLU B O 1
ATOM 2300 N N . ALA B 1 90 ? 10.273 24.047 -2.902 1 95.69 90 ALA B N 1
ATOM 2301 C CA . ALA B 1 90 ? 8.969 24.703 -2.877 1 95.69 90 ALA B CA 1
ATOM 2302 C C . ALA B 1 90 ? 8.43 24.797 -1.454 1 95.69 90 ALA B C 1
ATOM 2304 O O . ALA B 1 90 ? 7.23 25.016 -1.252 1 95.69 90 ALA B O 1
ATOM 2305 N N . ARG B 1 91 ? 9.242 24.609 -0.507 1 94.38 91 ARG B N 1
ATOM 2306 C CA . ARG B 1 91 ? 8.797 24.609 0.884 1 94.38 91 ARG B CA 1
ATOM 2307 C C . ARG B 1 91 ? 8.656 26.031 1.409 1 94.38 91 ARG B C 1
ATOM 2309 O O . ARG B 1 91 ? 9.133 26.984 0.78 1 94.38 91 ARG B O 1
ATOM 2316 N N . ARG B 1 92 ? 7.848 26.141 2.465 1 93.81 92 ARG B N 1
ATOM 2317 C CA . ARG B 1 92 ? 7.598 27.406 3.162 1 93.81 92 ARG B CA 1
ATOM 2318 C C . ARG B 1 92 ? 6.816 28.375 2.281 1 93.81 92 ARG B C 1
ATOM 2320 O O . ARG B 1 92 ? 6.973 29.594 2.395 1 93.81 92 ARG B O 1
ATOM 2327 N N . LEU B 1 93 ? 6.09 27.844 1.36 1 94.94 93 LEU B N 1
ATOM 2328 C CA . LEU B 1 93 ? 5.207 28.625 0.501 1 94.94 93 LEU B CA 1
ATOM 2329 C C . LEU B 1 93 ? 3.744 28.359 0.834 1 94.94 93 LEU B C 1
ATOM 2331 O O . LEU B 1 93 ? 2.846 28.828 0.129 1 94.94 93 LEU B O 1
ATOM 2335 N N . GLY B 1 94 ? 3.527 27.578 1.85 1 96.94 94 GLY B N 1
ATOM 2336 C CA . GLY B 1 94 ? 2.164 27.281 2.273 1 96.94 94 GLY B CA 1
ATOM 2337 C C . GLY B 1 94 ? 1.552 26.094 1.562 1 96.94 94 GLY B C 1
ATOM 2338 O O . GLY B 1 94 ? 0.387 25.766 1.789 1 96.94 94 GLY B O 1
ATOM 2339 N N . ILE B 1 95 ? 2.242 25.391 0.761 1 97.81 95 ILE B N 1
ATOM 2340 C CA . ILE B 1 95 ? 1.736 24.297 -0.07 1 97.81 95 ILE B CA 1
ATOM 2341 C C . ILE B 1 95 ? 1.253 23.156 0.817 1 97.81 95 ILE B C 1
ATOM 2343 O O . ILE B 1 95 ? 0.145 22.656 0.636 1 97.81 95 ILE B O 1
ATOM 2347 N N . GLY B 1 96 ? 2.076 22.781 1.778 1 98 96 GLY B N 1
ATOM 2348 C CA . GLY B 1 96 ? 1.688 21.719 2.689 1 98 96 GLY B CA 1
ATOM 2349 C C . GLY B 1 96 ? 0.396 22 3.43 1 98 96 GLY B C 1
ATOM 2350 O O . GLY B 1 96 ? -0.446 21.109 3.59 1 98 96 GLY B O 1
ATOM 2351 N N . LYS B 1 97 ? 0.31 23.203 3.822 1 98.25 97 LYS B N 1
ATOM 2352 C CA . LYS B 1 97 ? -0.876 23.625 4.562 1 98.25 97 LYS B CA 1
ATOM 2353 C C . LYS B 1 97 ? -2.127 23.547 3.691 1 98.25 97 LYS B C 1
ATOM 2355 O O . LYS B 1 97 ? -3.143 22.984 4.109 1 98.25 97 LYS B O 1
ATOM 2360 N N . ILE B 1 98 ? -2.074 24.047 2.514 1 98.38 98 ILE B N 1
ATOM 2361 C CA . ILE B 1 98 ? -3.217 24.047 1.606 1 98.38 98 ILE B CA 1
ATOM 2362 C C . ILE B 1 98 ? -3.625 22.625 1.282 1 98.38 98 ILE B C 1
ATOM 2364 O O . ILE B 1 98 ? -4.809 22.281 1.332 1 98.38 98 ILE B O 1
ATOM 2368 N N . LEU B 1 99 ? -2.682 21.766 0.976 1 98.56 99 LEU B N 1
ATOM 2369 C CA . LEU B 1 99 ? -2.957 20.375 0.679 1 98.56 99 LEU B CA 1
ATOM 2370 C C . LEU B 1 99 ? -3.619 19.688 1.868 1 98.56 99 LEU B C 1
ATOM 2372 O O . LEU B 1 99 ? -4.605 18.953 1.703 1 98.56 99 LEU B O 1
ATOM 2376 N N . SER B 1 100 ? -3.104 19.938 3.057 1 98.69 100 SER B N 1
ATOM 2377 C CA . SER B 1 100 ? -3.652 19.328 4.266 1 98.69 100 SER B CA 1
ATOM 2378 C C . SER B 1 100 ? -5.082 19.797 4.516 1 98.69 100 SER B C 1
ATOM 2380 O O . SER B 1 100 ? -5.961 18.984 4.824 1 98.69 100 SER B O 1
ATOM 2382 N N . GLU B 1 101 ? -5.289 21.062 4.348 1 98.62 101 GLU B N 1
ATOM 2383 C CA . GLU B 1 101 ? -6.621 21.625 4.559 1 98.62 101 GLU B CA 1
ATOM 2384 C C . GLU B 1 101 ? -7.629 21.031 3.572 1 98.62 101 GLU B C 1
ATOM 2386 O O . GLU B 1 101 ? -8.797 20.828 3.916 1 98.62 101 GLU B O 1
ATOM 2391 N N . GLN B 1 102 ? -7.211 20.812 2.383 1 98.38 102 GLN B N 1
ATOM 2392 C CA . GLN B 1 102 ? -8.094 20.188 1.396 1 98.38 102 GLN B CA 1
ATOM 2393 C C . GLN B 1 102 ? -8.469 18.781 1.805 1 98.38 102 GLN B C 1
ATOM 2395 O O . GLN B 1 102 ? -9.633 18.375 1.67 1 98.38 102 GLN B O 1
ATOM 2400 N N . LEU B 1 103 ? -7.508 18.031 2.275 1 98.75 103 LEU B N 1
ATOM 2401 C CA . LEU B 1 103 ? -7.805 16.672 2.746 1 98.75 103 LEU B CA 1
ATOM 2402 C C . LEU B 1 103 ? -8.719 16.719 3.967 1 98.75 103 LEU B C 1
ATOM 2404 O O . LEU B 1 103 ? -9.633 15.898 4.086 1 98.75 103 LEU B O 1
ATOM 2408 N N . GLU B 1 104 ? -8.508 17.672 4.816 1 98.81 104 GLU B N 1
ATOM 2409 C CA . GLU B 1 104 ? -9.359 17.844 5.992 1 98.81 104 GLU B CA 1
ATOM 2410 C C . GLU B 1 104 ? -10.797 18.172 5.594 1 98.81 104 GLU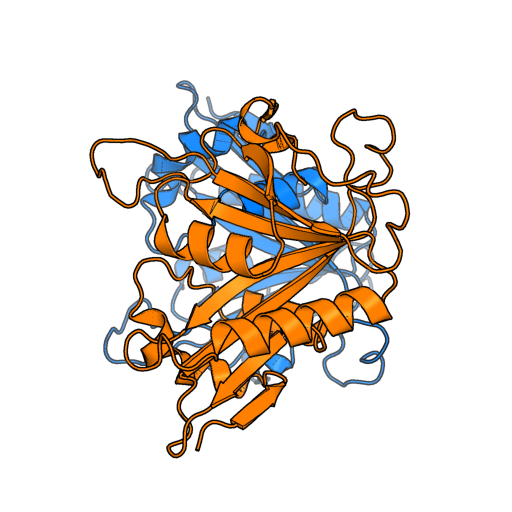 B C 1
ATOM 2412 O O . GLU B 1 104 ? -11.742 17.656 6.199 1 98.81 104 GLU B O 1
ATOM 2417 N N . ALA B 1 105 ? -10.961 18.969 4.609 1 98.69 105 ALA B N 1
ATOM 2418 C CA . ALA B 1 105 ? -12.297 19.297 4.117 1 98.69 105 ALA B CA 1
ATOM 2419 C C . ALA B 1 105 ? -13.008 18.062 3.602 1 98.69 105 ALA B C 1
ATOM 2421 O O . ALA B 1 105 ? -14.203 17.875 3.854 1 98.69 105 ALA B O 1
ATOM 2422 N N . ALA B 1 106 ? -12.297 17.25 2.896 1 98.5 106 ALA B N 1
ATOM 2423 C CA . ALA B 1 106 ? -12.859 16 2.412 1 98.5 106 ALA B CA 1
ATOM 2424 C C . ALA B 1 106 ? -13.227 15.078 3.574 1 98.5 106 ALA B C 1
ATOM 2426 O O . ALA B 1 106 ? -14.242 14.375 3.525 1 98.5 106 ALA B O 1
ATOM 2427 N N . ALA B 1 107 ? -12.398 15.055 4.57 1 98.75 107 ALA B N 1
ATOM 2428 C CA . ALA B 1 107 ? -12.672 14.258 5.762 1 98.75 107 ALA B CA 1
ATOM 2429 C C . ALA B 1 107 ? -13.977 14.695 6.426 1 98.75 107 ALA B C 1
ATOM 2431 O O . ALA B 1 107 ? -14.82 13.867 6.762 1 98.75 107 ALA B O 1
ATOM 2432 N N . ASP B 1 108 ? -14.109 15.969 6.527 1 98.81 108 ASP B N 1
ATOM 2433 C CA . ASP B 1 108 ? -15.328 16.531 7.102 1 98.81 108 ASP B CA 1
ATOM 2434 C C . ASP B 1 108 ? -16.547 16.172 6.258 1 98.81 108 ASP B C 1
ATOM 2436 O O . ASP B 1 108 ? -17.594 15.805 6.797 1 98.81 108 ASP B O 1
ATOM 2440 N N . SER B 1 109 ? -16.406 16.25 4.973 1 98.5 109 SER B N 1
ATOM 2441 C CA . SER B 1 109 ? -17.5 15.961 4.059 1 98.5 109 SER B CA 1
ATOM 2442 C C . SER B 1 109 ? -17.922 14.492 4.145 1 98.5 109 SER B C 1
ATOM 2444 O O . SER B 1 109 ? -19.016 14.133 3.736 1 98.5 109 SER B O 1
ATOM 2446 N N . ASN B 1 110 ? -17.047 13.703 4.68 1 98.31 110 ASN B N 1
ATOM 2447 C CA . ASN B 1 110 ? -17.328 12.273 4.805 1 98.31 110 ASN B CA 1
ATOM 2448 C C . ASN B 1 110 ? -17.594 11.883 6.258 1 98.31 110 ASN B C 1
ATOM 2450 O O . ASN B 1 110 ? -17.484 10.711 6.613 1 98.31 110 ASN B O 1
ATOM 2454 N N . ASP B 1 111 ? -17.734 12.859 7.055 1 98.56 111 ASP B N 1
ATOM 2455 C CA . ASP B 1 111 ? -18.172 12.695 8.438 1 98.56 111 ASP B CA 1
ATOM 2456 C C . ASP B 1 111 ? -17.141 11.891 9.242 1 98.56 111 ASP B C 1
ATOM 2458 O O . ASP B 1 111 ? -17.516 11.016 10.031 1 98.56 111 ASP B O 1
ATOM 2462 N N . ALA B 1 112 ? -15.914 12.07 8.977 1 98.75 112 ALA B N 1
ATOM 2463 C CA . ALA B 1 112 ? -14.852 11.445 9.758 1 98.75 112 ALA B CA 1
ATOM 2464 C C . ALA B 1 112 ? -14.758 12.047 11.156 1 98.75 112 ALA B C 1
ATOM 2466 O O . ALA B 1 112 ? -15.023 13.242 11.336 1 98.75 112 ALA B O 1
ATOM 2467 N N . TRP B 1 113 ? -14.297 11.273 12.086 1 98.75 113 TRP B N 1
ATOM 2468 C CA . TRP B 1 113 ? -14.141 11.742 13.461 1 98.75 113 TRP B CA 1
ATOM 2469 C C . TRP B 1 113 ? -12.898 12.609 13.602 1 98.75 113 TRP B C 1
ATOM 2471 O O . TRP B 1 113 ? -12.898 13.586 14.352 1 98.75 113 TRP B O 1
ATOM 2481 N N . PHE B 1 114 ? -11.875 12.234 12.898 1 98.81 114 PHE B N 1
ATOM 2482 C CA . PHE B 1 114 ? -10.586 12.922 12.961 1 98.81 114 PHE B CA 1
ATOM 2483 C C . PHE B 1 114 ? -9.742 12.602 11.734 1 98.81 114 PHE B C 1
ATOM 2485 O O . PHE B 1 114 ? -10.102 11.727 10.945 1 98.81 114 PHE B O 1
ATOM 2492 N N . VAL B 1 115 ? -8.711 13.359 11.547 1 98.81 115 VAL B N 1
ATOM 2493 C CA . VAL B 1 115 ? -7.617 13.039 10.641 1 98.81 115 VAL B CA 1
ATOM 2494 C C . VAL B 1 115 ? -6.383 12.633 11.438 1 98.81 115 VAL B C 1
ATOM 2496 O O . VAL B 1 115 ? -6.059 13.258 12.453 1 98.81 115 VAL B O 1
ATOM 2499 N N . ASP B 1 116 ? -5.82 11.539 10.992 1 98.5 116 ASP B N 1
ATOM 2500 C CA . ASP B 1 116 ? -4.574 11.172 11.656 1 98.5 116 ASP B CA 1
ATOM 2501 C C . ASP B 1 116 ? -3.457 10.945 10.641 1 98.5 116 ASP B C 1
ATOM 2503 O O . ASP B 1 116 ? -3.686 11.016 9.43 1 98.5 116 ASP B O 1
ATOM 2507 N N . LEU B 1 117 ? -2.26 10.844 11.164 1 97.56 117 LEU B N 1
ATOM 2508 C CA . LEU B 1 117 ? -1.054 10.5 10.422 1 97.56 117 LEU B CA 1
ATOM 2509 C C . LEU B 1 117 ? -0.001 9.891 11.336 1 97.56 117 LEU B C 1
ATOM 2511 O O . LEU B 1 117 ? -0.102 10 12.562 1 97.56 117 LEU B O 1
ATOM 2515 N N . PHE B 1 118 ? 0.931 9.273 10.727 1 96.19 118 PHE B N 1
ATOM 2516 C CA . PHE B 1 118 ? 2.109 8.773 11.422 1 96.19 118 PHE B CA 1
ATOM 2517 C C . PHE B 1 118 ? 3.365 9.5 10.961 1 96.19 118 PHE B C 1
ATOM 2519 O O . PHE B 1 118 ? 3.639 9.578 9.758 1 96.19 118 PHE B O 1
ATOM 2526 N N . VAL B 1 119 ? 4.09 10 11.922 1 96.25 119 VAL B N 1
ATOM 2527 C CA . VAL B 1 119 ? 5.297 10.758 11.609 1 96.25 119 VAL B CA 1
ATOM 2528 C C . VAL B 1 119 ? 6.457 10.266 12.469 1 96.25 119 VAL B C 1
ATOM 2530 O O . VAL B 1 119 ? 6.273 9.945 13.648 1 96.25 119 VAL B O 1
ATOM 2533 N N . ARG B 1 120 ? 7.609 10.141 11.773 1 94.56 120 ARG B N 1
ATOM 2534 C CA . ARG B 1 120 ? 8.812 9.766 12.516 1 94.56 120 ARG B CA 1
ATOM 2535 C C . ARG B 1 120 ? 9.055 10.727 13.68 1 94.56 120 ARG B C 1
ATOM 2537 O O . ARG B 1 120 ? 8.961 11.945 13.516 1 94.56 120 ARG B O 1
ATOM 2544 N N . THR B 1 121 ? 9.461 10.18 14.828 1 96.06 121 THR B N 1
ATOM 2545 C CA . THR B 1 121 ? 9.703 11.023 16 1 96.06 121 THR B CA 1
ATOM 2546 C C . THR B 1 121 ? 10.914 11.93 15.773 1 96.06 121 THR B C 1
ATOM 2548 O O . THR B 1 121 ? 11.047 12.961 16.438 1 96.06 121 THR B O 1
ATOM 2551 N N . SER B 1 122 ? 11.75 11.586 14.836 1 94.38 122 SER B N 1
ATOM 2552 C CA . SER B 1 122 ? 12.938 12.383 14.539 1 94.38 122 SER B CA 1
ATOM 2553 C C . SER B 1 122 ? 12.625 13.492 13.539 1 94.38 122 SER B C 1
ATOM 2555 O O . SER B 1 122 ? 13.438 14.391 13.32 1 94.38 122 SER B O 1
ATOM 2557 N N . ASN B 1 123 ? 11.461 13.438 12.922 1 94.25 123 ASN B N 1
ATOM 2558 C CA . ASN B 1 123 ? 11.094 14.445 11.938 1 94.25 123 ASN B CA 1
ATOM 2559 C C . ASN B 1 123 ? 10.492 15.68 12.602 1 94.25 123 ASN B C 1
ATOM 2561 O O . ASN B 1 123 ? 9.312 15.969 12.43 1 94.25 123 ASN B O 1
ATOM 2565 N N . HIS B 1 124 ? 11.336 16.438 13.18 1 96.25 124 HIS B N 1
ATOM 2566 C CA . HIS B 1 124 ? 10.906 17.562 13.992 1 96.25 124 HIS B CA 1
ATOM 2567 C C . HIS B 1 124 ? 10.234 18.641 13.133 1 96.25 124 HIS B C 1
ATOM 2569 O O . HIS B 1 124 ? 9.32 19.312 13.594 1 96.25 124 HIS B O 1
ATOM 2575 N N . LYS B 1 125 ? 10.68 18.766 11.977 1 94.44 125 LYS B N 1
ATOM 2576 C CA . LYS B 1 125 ? 10.086 19.766 11.078 1 94.44 125 LYS B CA 1
ATOM 2577 C C . LYS B 1 125 ? 8.625 19.422 10.789 1 94.44 125 LYS B C 1
ATOM 2579 O O . LYS B 1 125 ? 7.754 20.297 10.859 1 94.44 125 LYS B O 1
ATOM 2584 N N . ALA B 1 126 ? 8.336 18.219 10.461 1 96.38 126 ALA B N 1
ATOM 2585 C CA . ALA B 1 126 ? 6.965 17.797 10.188 1 96.38 126 ALA B CA 1
ATOM 2586 C C . ALA B 1 126 ? 6.098 17.891 11.438 1 96.38 126 ALA B C 1
ATOM 2588 O O . ALA B 1 126 ? 4.945 18.312 11.375 1 96.38 126 ALA B O 1
ATOM 2589 N N . ILE B 1 127 ? 6.68 17.484 12.523 1 97.88 127 ILE B N 1
ATOM 2590 C CA . ILE B 1 127 ? 5.953 17.516 13.789 1 97.88 127 ILE B CA 1
ATOM 2591 C C . ILE B 1 127 ? 5.527 18.953 14.094 1 97.88 127 ILE B C 1
ATOM 2593 O O . ILE B 1 127 ? 4.363 19.219 14.406 1 97.88 127 ILE B O 1
ATOM 2597 N N . THR B 1 128 ? 6.473 19.844 13.977 1 97.94 128 THR B N 1
ATOM 2598 C CA . THR B 1 128 ? 6.188 21.25 14.203 1 97.94 128 THR B CA 1
ATOM 2599 C C . THR B 1 128 ? 5.133 21.766 13.227 1 97.94 128 THR B C 1
ATOM 2601 O O . THR B 1 128 ? 4.227 22.5 13.617 1 97.94 128 THR B O 1
ATOM 2604 N N . PHE B 1 129 ? 5.207 21.359 12.055 1 98 129 PHE B N 1
ATOM 2605 C CA . PHE B 1 129 ? 4.262 21.719 11.008 1 98 129 PHE B CA 1
ATOM 2606 C C . PHE B 1 129 ? 2.85 21.266 11.367 1 98 129 PHE B C 1
ATOM 2608 O O . PHE B 1 129 ? 1.916 22.078 11.367 1 98 129 PHE B O 1
ATOM 2615 N N . TYR B 1 130 ? 2.695 20.031 11.727 1 98.5 130 TYR B N 1
ATOM 2616 C CA . TYR B 1 130 ? 1.372 19.484 12.023 1 98.5 130 TYR B CA 1
ATOM 2617 C C . TYR B 1 130 ? 0.806 20.125 13.289 1 98.5 130 TYR B C 1
ATOM 2619 O O . TYR B 1 130 ? -0.391 20.406 13.367 1 98.5 130 TYR B O 1
ATOM 2627 N N . LYS B 1 131 ? 1.684 20.359 14.258 1 98.44 131 LYS B N 1
ATOM 2628 C CA . LYS B 1 131 ? 1.229 21.047 15.469 1 98.44 131 LYS B CA 1
ATOM 2629 C C . LYS B 1 131 ? 0.697 22.438 15.148 1 98.44 131 LYS B C 1
ATOM 2631 O O . LYS B 1 131 ? -0.315 22.859 15.711 1 98.44 131 LYS B O 1
ATOM 2636 N N . SER B 1 132 ? 1.338 23.078 14.242 1 98.19 132 SER B N 1
ATOM 2637 C CA . SER B 1 132 ? 0.913 24.422 13.859 1 98.19 132 SER B CA 1
ATOM 2638 C C . SER B 1 132 ? -0.461 24.391 13.195 1 98.19 132 SER B C 1
ATOM 2640 O O . SER B 1 132 ? -1.139 25.422 13.125 1 98.19 132 SER B O 1
ATOM 2642 N N . MET B 1 133 ? -0.892 23.25 12.766 1 98.25 133 MET B N 1
ATOM 2643 C CA . MET B 1 133 ? -2.176 23.094 12.086 1 98.25 133 MET B CA 1
ATOM 2644 C C . MET B 1 133 ? -3.24 22.562 13.039 1 98.25 133 MET B C 1
ATOM 2646 O O . MET B 1 133 ? -4.375 22.312 12.633 1 98.25 133 MET B O 1
ATOM 2650 N N . GLY B 1 134 ? -2.895 22.281 14.211 1 98.06 134 GLY B N 1
ATOM 2651 C CA . GLY B 1 134 ? -3.875 21.875 15.203 1 98.06 134 GLY B CA 1
ATOM 2652 C C . GLY B 1 134 ? -3.809 20.391 15.531 1 98.06 134 GLY B C 1
ATOM 2653 O O . GLY B 1 134 ? -4.645 19.875 16.266 1 98.06 134 GLY B O 1
ATOM 2654 N N . TYR B 1 135 ? -2.785 19.75 15.031 1 98.75 135 TYR B N 1
ATOM 2655 C CA . TYR B 1 135 ? -2.596 18.344 15.375 1 98.75 135 TYR B CA 1
ATOM 2656 C C . TYR B 1 135 ? -1.895 18.203 16.719 1 98.75 135 TYR B C 1
ATOM 2658 O O . TYR B 1 135 ? -1.131 19.078 17.125 1 98.75 135 TYR B O 1
ATOM 2666 N N . SER B 1 136 ? -2.184 17.094 17.344 1 98.69 136 SER B N 1
ATOM 2667 C CA . SER B 1 136 ? -1.499 16.719 18.578 1 98.69 136 SER B CA 1
ATOM 2668 C C . SER B 1 136 ? -1.166 15.242 18.609 1 98.69 136 SER B C 1
ATOM 2670 O O . SER B 1 136 ? -1.789 14.445 17.906 1 98.69 136 SER B O 1
ATOM 2672 N N . VAL B 1 137 ? -0.17 14.898 19.422 1 98.75 137 VAL B N 1
ATOM 2673 C CA . VAL B 1 137 ? 0.177 13.492 19.594 1 98.75 137 VAL B CA 1
ATOM 2674 C C . VAL B 1 137 ? -0.921 12.773 20.375 1 98.75 137 VAL B C 1
ATOM 2676 O O . VAL B 1 137 ? -1.307 13.211 21.453 1 98.75 137 VAL B O 1
ATOM 2679 N N . PHE B 1 138 ? -1.396 11.742 19.781 1 98.62 138 PHE B N 1
ATOM 2680 C CA . PHE B 1 138 ? -2.402 10.93 20.453 1 98.62 138 PHE B CA 1
ATOM 2681 C C . PHE B 1 138 ? -1.762 9.727 21.141 1 98.62 138 PHE B C 1
ATOM 2683 O O . PHE B 1 138 ? -2.186 9.32 22.219 1 98.62 138 PHE B O 1
ATOM 2690 N N . ARG B 1 139 ? -0.773 9.219 20.484 1 98.31 139 ARG B N 1
ATOM 2691 C CA . ARG B 1 139 ? -0.027 8.094 21.031 1 98.31 139 ARG B CA 1
ATOM 2692 C C . ARG B 1 139 ? 1.291 7.898 20.297 1 98.31 139 ARG B C 1
ATOM 2694 O O . ARG B 1 139 ? 1.52 8.508 19.25 1 98.31 139 ARG B O 1
ATOM 2701 N N . VAL B 1 140 ? 2.15 7.082 20.938 1 98.25 140 VAL B N 1
ATOM 2702 C CA . VAL B 1 140 ? 3.438 6.715 20.344 1 98.25 140 VAL B CA 1
ATOM 2703 C C . VAL B 1 140 ? 3.389 5.27 19.859 1 98.25 140 VAL B C 1
ATOM 2705 O O . VAL B 1 140 ? 3.061 4.359 20.625 1 98.25 140 VAL B O 1
ATOM 2708 N N . VAL B 1 141 ? 3.67 5.113 18.578 1 96.44 141 VAL B N 1
ATOM 2709 C CA . VAL B 1 141 ? 3.742 3.77 18.016 1 96.44 141 VAL B CA 1
ATOM 2710 C C . VAL B 1 141 ? 5.191 3.283 18.031 1 96.44 141 VAL B C 1
ATOM 2712 O O . VAL B 1 141 ? 6.02 3.766 17.25 1 96.44 141 VAL B O 1
ATOM 2715 N N . LYS B 1 142 ? 5.395 2.258 18.75 1 94.44 142 LYS B N 1
ATOM 2716 C CA . LYS B 1 142 ? 6.758 1.807 19 1 94.44 142 LYS B CA 1
ATOM 2717 C C . LYS B 1 142 ? 7.312 1.039 17.812 1 94.44 142 LYS B C 1
ATOM 2719 O O . LYS B 1 142 ? 6.633 0.181 17.25 1 94.44 142 LYS B O 1
ATOM 2724 N N . ASP B 1 143 ? 8.547 1.404 17.438 1 90.19 143 ASP B N 1
ATOM 2725 C CA . ASP B 1 143 ? 9.297 0.709 16.391 1 90.19 143 ASP B CA 1
ATOM 2726 C C . ASP B 1 143 ? 8.461 0.583 15.117 1 90.19 143 ASP B C 1
ATOM 2728 O O . ASP B 1 143 ? 8.367 -0.5 14.539 1 90.19 143 ASP B O 1
ATOM 2732 N N . TYR B 1 144 ? 7.883 1.661 14.797 1 89.94 144 TYR B N 1
ATOM 2733 C CA . TYR B 1 144 ? 6.984 1.686 13.648 1 89.94 144 TYR B CA 1
ATOM 2734 C C . TYR B 1 144 ? 7.77 1.64 12.344 1 89.94 144 TYR B C 1
ATOM 2736 O O . TYR B 1 144 ? 7.402 0.913 11.414 1 89.94 144 TYR B O 1
ATOM 2744 N N . TYR B 1 145 ? 8.742 2.414 12.289 1 86 145 TYR B N 1
ATOM 2745 C CA . TYR B 1 145 ? 9.594 2.441 11.109 1 86 145 TYR B CA 1
ATOM 2746 C C . TYR B 1 145 ? 10.766 1.473 11.258 1 86 145 TYR B C 1
ATOM 2748 O O . TYR B 1 145 ? 11.414 1.43 12.305 1 86 145 TYR B O 1
ATOM 2756 N N . GLY B 1 146 ? 11.062 0.693 10.211 1 78.62 146 GLY B N 1
ATOM 2757 C CA . GLY B 1 146 ? 12.086 -0.342 10.234 1 78.62 146 GLY B CA 1
ATOM 2758 C C . GLY B 1 146 ? 13.492 0.206 10.102 1 78.62 146 GLY B C 1
ATOM 2759 O O . GLY B 1 146 ? 14.469 -0.553 10.102 1 78.62 146 GLY B O 1
ATOM 2760 N N . ASP B 1 147 ? 13.547 1.399 9.852 1 77.5 147 ASP B N 1
ATOM 2761 C CA . ASP B 1 147 ? 14.82 2.102 9.773 1 77.5 147 ASP B CA 1
ATOM 2762 C C . ASP B 1 147 ? 14.773 3.42 10.539 1 77.5 147 ASP B C 1
ATOM 2764 O O . ASP B 1 147 ? 13.727 3.789 11.086 1 77.5 147 ASP B O 1
ATOM 2768 N N . HIS B 1 148 ? 16.016 3.896 10.758 1 77 148 HIS B N 1
ATOM 2769 C CA . HIS B 1 148 ? 16.078 5.188 11.438 1 77 148 HIS B CA 1
ATOM 2770 C C . HIS B 1 148 ? 16.562 6.281 10.492 1 77 148 HIS B C 1
ATOM 2772 O O . HIS B 1 148 ? 17.609 6.148 9.859 1 77 148 HIS B O 1
ATOM 2778 N N . ALA B 1 149 ? 15.898 7.371 10.516 1 77.25 149 ALA B N 1
ATOM 2779 C CA . ALA B 1 149 ? 16.172 8.422 9.531 1 77.25 149 ALA B CA 1
ATOM 2780 C C . ALA B 1 149 ? 17.484 9.133 9.836 1 77.25 149 ALA B C 1
ATOM 2782 O O . ALA B 1 149 ? 18.203 9.539 8.922 1 77.25 149 ALA B O 1
ATOM 2783 N N . THR B 1 150 ? 17.781 9.25 11.016 1 80.06 150 THR B N 1
ATOM 2784 C CA . THR B 1 150 ? 18.906 10.117 11.352 1 80.06 150 THR B CA 1
ATOM 2785 C C . THR B 1 150 ? 20.047 9.312 11.977 1 80.06 150 THR B C 1
ATOM 2787 O O . THR B 1 150 ? 21.156 9.82 12.148 1 80.06 150 THR B O 1
ATOM 2790 N N . ASP B 1 151 ? 19.719 8.117 12.398 1 82.88 151 ASP B N 1
ATOM 2791 C CA . ASP B 1 151 ? 20.703 7.27 13.047 1 82.88 151 ASP B CA 1
ATOM 2792 C C . ASP B 1 151 ? 20.797 5.902 12.375 1 82.88 151 ASP B C 1
ATOM 2794 O O . ASP B 1 151 ? 20.016 5 12.688 1 82.88 151 ASP B O 1
ATOM 2798 N N . PRO B 1 152 ? 21.703 5.734 11.516 1 78.06 152 PRO B N 1
ATOM 2799 C CA . PRO B 1 152 ? 21.797 4.492 10.75 1 78.06 152 PRO B CA 1
ATOM 2800 C C . PRO B 1 152 ? 22.156 3.287 11.625 1 78.06 152 PRO B C 1
ATOM 2802 O O . PRO B 1 152 ? 22.016 2.143 11.188 1 78.06 152 PRO B O 1
ATOM 2805 N N . THR B 1 153 ? 22.547 3.539 12.844 1 82.25 153 THR B N 1
ATOM 2806 C CA . THR B 1 153 ? 22.953 2.439 13.711 1 82.25 153 THR B CA 1
ATOM 2807 C C . THR B 1 153 ? 21.734 1.848 14.43 1 82.25 153 THR B C 1
ATOM 2809 O O . THR B 1 153 ? 21.828 0.786 15.047 1 82.25 153 THR B O 1
ATOM 2812 N N . ARG B 1 154 ? 20.688 2.559 14.297 1 81.44 154 ARG B N 1
ATOM 2813 C CA . ARG B 1 154 ? 19.469 2.088 14.945 1 81.44 154 ARG B CA 1
ATOM 2814 C C . ARG B 1 154 ? 18.609 1.278 13.977 1 81.44 154 ARG B C 1
ATOM 2816 O O . ARG B 1 154 ? 18.531 1.603 12.789 1 81.44 154 ARG B O 1
ATOM 2823 N N . ASP B 1 155 ? 17.938 0.209 14.508 1 78.62 155 ASP B N 1
ATOM 2824 C CA . ASP B 1 155 ? 17.203 -0.747 13.688 1 78.62 155 ASP B CA 1
ATOM 2825 C C . ASP B 1 155 ? 15.75 -0.307 13.492 1 78.62 155 ASP B C 1
ATOM 2827 O O . ASP B 1 155 ? 14.969 -0.998 12.836 1 78.62 155 ASP B O 1
ATOM 2831 N N . GLY B 1 156 ? 15.469 0.901 14.125 1 86.56 156 GLY B N 1
ATOM 2832 C CA . GLY B 1 156 ? 14.086 1.331 13.992 1 86.56 156 GLY B CA 1
ATOM 2833 C C . GLY B 1 156 ? 13.82 2.693 14.602 1 86.56 156 GLY B C 1
ATOM 2834 O O . GLY B 1 156 ? 14.734 3.338 15.117 1 86.56 156 GLY B O 1
ATOM 2835 N N . GLU B 1 157 ? 12.547 3.123 14.383 1 92.25 157 GLU B N 1
ATOM 2836 C CA . GLU B 1 157 ? 12.141 4.422 14.906 1 92.25 157 GLU B CA 1
ATOM 2837 C C . GLU B 1 157 ? 10.648 4.441 15.25 1 92.25 157 GLU B C 1
ATOM 2839 O O . GLU B 1 157 ? 9.844 3.846 14.539 1 92.25 157 GLU B O 1
ATOM 2844 N N . ASP B 1 158 ? 10.359 5.07 16.328 1 95.44 158 ASP B N 1
ATOM 2845 C CA . ASP B 1 158 ? 8.977 5.258 16.734 1 95.44 158 ASP B CA 1
ATOM 2846 C C . ASP B 1 158 ? 8.266 6.258 15.828 1 95.44 158 ASP B C 1
ATOM 2848 O O . ASP B 1 158 ? 8.906 7.039 15.125 1 95.44 158 ASP B O 1
ATOM 2852 N N . ALA B 1 159 ? 6.941 6.105 15.852 1 96.75 159 ALA B N 1
ATOM 2853 C CA . ALA B 1 159 ? 6.105 7.102 15.188 1 96.75 159 ALA B CA 1
ATOM 2854 C C . ALA B 1 159 ? 5.191 7.809 16.188 1 96.75 159 ALA B C 1
ATOM 2856 O O . ALA B 1 159 ? 4.727 7.195 17.156 1 96.75 159 ALA B O 1
ATOM 2857 N N . TYR B 1 160 ? 5.039 9.039 15.953 1 98.12 160 TYR B N 1
ATOM 2858 C CA . TYR B 1 160 ? 3.893 9.695 16.578 1 98.12 160 TYR B CA 1
ATOM 2859 C C . TYR B 1 160 ? 2.635 9.492 15.734 1 98.12 160 TYR B C 1
ATOM 2861 O O . TYR B 1 160 ? 2.645 9.719 14.523 1 98.12 160 TYR B O 1
ATOM 2869 N N . ASP B 1 161 ? 1.655 9.008 16.391 1 98.12 161 ASP B N 1
ATOM 2870 C CA . ASP B 1 161 ? 0.293 9.117 15.875 1 98.12 161 ASP B CA 1
ATOM 2871 C C . ASP B 1 161 ? -0.31 10.477 16.203 1 98.12 161 ASP B C 1
ATOM 2873 O O . ASP B 1 161 ? -0.712 10.719 17.344 1 98.12 161 ASP B O 1
ATOM 2877 N N . MET B 1 162 ? -0.337 11.336 15.203 1 98.69 162 MET B N 1
ATOM 2878 C CA . MET B 1 162 ? -0.879 12.672 15.422 1 98.69 162 MET B CA 1
ATOM 2879 C C . MET B 1 162 ? -2.291 12.789 14.859 1 98.69 162 MET B C 1
ATOM 2881 O O . MET B 1 162 ? -2.582 12.258 13.781 1 98.69 162 MET B O 1
ATOM 2885 N N . ARG B 1 163 ? -3.133 13.539 15.633 1 98.81 163 ARG B N 1
ATOM 2886 C CA . ARG B 1 163 ? -4.535 13.641 15.25 1 98.81 163 ARG B CA 1
ATOM 2887 C C . ARG B 1 163 ? -5.023 15.078 15.32 1 98.81 163 ARG B C 1
ATOM 2889 O O . ARG B 1 163 ? -4.531 15.867 16.141 1 98.81 163 ARG B O 1
ATOM 2896 N N . LYS B 1 164 ? -5.918 15.383 14.477 1 98.81 164 LYS B N 1
ATOM 2897 C CA . LYS B 1 164 ? -6.742 16.594 14.523 1 98.81 164 LYS B CA 1
ATOM 2898 C C . LYS B 1 164 ? -8.227 16.25 14.469 1 98.81 164 LYS B C 1
ATOM 2900 O O . LYS B 1 164 ? -8.672 15.531 13.57 1 98.81 164 LYS B O 1
ATOM 2905 N N . PRO B 1 165 ? -9.023 16.703 15.477 1 98.75 165 PRO B N 1
ATOM 2906 C CA . PRO B 1 165 ? -10.461 16.406 15.453 1 98.75 165 PRO B CA 1
ATOM 2907 C C . PRO B 1 165 ? -11.18 17.094 14.289 1 98.75 165 PRO B C 1
ATOM 2909 O O . PRO B 1 165 ? -10.844 18.219 13.93 1 98.75 165 PRO B O 1
ATOM 2912 N N . MET B 1 166 ? -12.141 16.359 13.734 1 98.75 166 MET B N 1
ATOM 2913 C CA . MET B 1 166 ? -13.008 16.938 12.711 1 98.75 166 MET B CA 1
ATOM 2914 C C . MET B 1 166 ? -14.32 17.406 13.312 1 98.75 166 MET B C 1
ATOM 2916 O O . MET B 1 166 ? -14.516 17.344 14.523 1 98.75 166 MET B O 1
ATOM 2920 N N . LYS B 1 167 ? -15.203 17.953 12.477 1 98.44 167 LYS B N 1
ATOM 2921 C CA . LYS B 1 167 ? -16.438 18.578 12.938 1 98.44 167 LYS B CA 1
ATOM 2922 C C . LYS B 1 167 ? -17.297 17.594 13.734 1 98.44 167 LYS B C 1
ATOM 2924 O O . LYS B 1 167 ? -18.016 17.984 14.648 1 98.44 167 LYS B O 1
ATOM 2929 N N . ARG B 1 168 ? -17.172 16.344 13.438 1 98.25 168 ARG B N 1
ATOM 2930 C CA . ARG B 1 168 ? -17.984 15.32 14.094 1 98.25 168 ARG B CA 1
ATOM 2931 C C . ARG B 1 168 ? -17.562 15.133 15.547 1 98.25 168 ARG B C 1
ATOM 2933 O O . ARG B 1 168 ? -18.391 14.797 16.391 1 98.25 168 ARG B O 1
ATOM 2940 N N . ASP B 1 169 ? -16.328 15.375 15.812 1 98.31 169 ASP B N 1
ATOM 2941 C CA . ASP B 1 169 ? -15.797 15.133 17.156 1 98.31 169 ASP B CA 1
ATOM 2942 C C . ASP B 1 169 ? -15.977 16.359 18.047 1 98.31 169 ASP B C 1
ATOM 2944 O O . ASP B 1 169 ? -15.008 16.891 18.578 1 98.31 169 ASP B O 1
ATOM 2948 N N . THR B 1 170 ? -17.156 16.688 18.344 1 97.31 170 THR B N 1
ATOM 2949 C CA . THR B 1 170 ? -17.5 17.891 19.078 1 97.31 170 THR B CA 1
ATOM 2950 C C . THR B 1 170 ? -17.016 17.797 20.531 1 97.31 170 THR B C 1
ATOM 2952 O O . THR B 1 170 ? -16.688 18.812 21.141 1 97.31 170 THR B O 1
ATOM 2955 N N . LYS B 1 171 ? -16.938 16.641 21.047 1 97.62 171 LYS B N 1
ATOM 2956 C CA . LYS B 1 171 ? -16.562 16.453 22.438 1 97.62 171 LYS B CA 1
ATOM 2957 C C . LYS B 1 171 ? -15.055 16.203 22.562 1 97.62 171 LYS B C 1
ATOM 2959 O O . LYS B 1 171 ? -14.555 15.977 23.672 1 97.62 171 LYS B O 1
ATOM 2964 N N . LEU B 1 172 ? -14.352 16.094 21.422 1 97.44 172 LEU B N 1
ATOM 2965 C CA . LEU B 1 172 ? -12.898 15.945 21.375 1 97.44 172 LEU B CA 1
ATOM 2966 C C . LEU B 1 172 ? -12.461 14.641 22.031 1 97.44 172 LEU B C 1
ATOM 2968 O O . LEU B 1 172 ? -11.516 14.625 22.812 1 97.44 172 LEU B O 1
ATOM 2972 N N . HIS B 1 173 ? -13.172 13.531 21.734 1 96.12 173 HIS B N 1
ATOM 2973 C CA . HIS B 1 173 ? -12.938 12.227 22.328 1 96.12 173 HIS B CA 1
ATOM 2974 C C . HIS B 1 173 ? -11.734 11.539 21.688 1 96.12 173 HIS B C 1
ATOM 2976 O O . HIS B 1 173 ? -11.203 10.57 22.234 1 96.12 173 HIS B O 1
ATOM 2982 N N . HIS B 1 174 ? -11.219 12.078 20.625 1 97 174 HIS B N 1
ATOM 2983 C CA . HIS B 1 174 ? -10.242 11.312 19.859 1 97 174 HIS B CA 1
ATOM 2984 C C . HIS B 1 174 ? -8.891 12.016 19.828 1 97 174 HIS B C 1
ATOM 2986 O O . HIS B 1 174 ? -8.047 11.719 18.984 1 97 174 HIS B O 1
ATOM 2992 N N . ILE B 1 175 ? -8.719 12.93 20.703 1 97.62 175 ILE B N 1
ATOM 2993 C CA . ILE B 1 175 ? -7.422 13.547 20.938 1 97.62 175 ILE B CA 1
ATOM 2994 C C . ILE B 1 175 ? -7.109 13.523 22.438 1 97.62 175 ILE B C 1
ATOM 2996 O O . ILE B 1 175 ? -7.977 13.195 23.25 1 97.62 175 ILE B O 1
ATOM 3000 N N . ARG B 1 176 ? -5.855 13.789 22.703 1 96.38 176 ARG B N 1
ATOM 3001 C CA . ARG B 1 176 ? -5.48 13.906 24.109 1 96.38 176 ARG B CA 1
ATOM 3002 C C . ARG B 1 176 ? -4.223 14.75 24.281 1 96.38 176 ARG B C 1
ATOM 3004 O O . ARG B 1 176 ? -3.467 14.938 23.328 1 96.38 176 ARG B O 1
ATOM 3011 N N . ASP B 1 177 ? -3.961 15.203 25.562 1 94.56 177 ASP B N 1
ATOM 3012 C CA . ASP B 1 177 ? -2.879 16.141 25.828 1 94.56 177 ASP B CA 1
ATOM 3013 C C . ASP B 1 177 ? -1.597 15.406 26.219 1 94.56 177 ASP B C 1
ATOM 3015 O O . ASP B 1 177 ? -0.5 15.961 26.094 1 94.56 177 ASP B O 1
ATOM 3019 N N . ASP B 1 178 ? -1.811 14.172 26.625 1 97.38 178 ASP B N 1
ATOM 3020 C CA . ASP B 1 178 ? -0.646 13.43 27.109 1 97.38 178 ASP B CA 1
ATOM 3021 C C . ASP B 1 178 ? -0.327 12.25 26.188 1 97.38 178 ASP B C 1
ATOM 3023 O O . ASP B 1 178 ? 0.068 11.18 26.672 1 97.38 178 ASP B O 1
ATOM 3027 N N . GLY B 1 179 ? -0.517 12.422 24.922 1 97.81 179 GLY B N 1
ATOM 3028 C CA . GLY B 1 179 ? -0.395 11.344 23.953 1 97.81 179 GLY B CA 1
ATOM 3029 C C . GLY B 1 179 ? 0.983 10.711 23.938 1 97.81 179 GLY B C 1
ATOM 3030 O O . GLY B 1 179 ? 1.121 9.516 23.672 1 97.81 179 GLY B O 1
ATOM 3031 N N . GLU B 1 180 ? 1.989 11.516 24.297 1 97.69 180 GLU B N 1
ATOM 3032 C CA . GLU B 1 180 ? 3.365 11.023 24.266 1 97.69 180 GLU B CA 1
ATOM 3033 C C . GLU B 1 180 ? 3.602 9.992 25.375 1 97.69 180 GLU B C 1
ATOM 3035 O O . GLU B 1 180 ? 4.578 9.234 25.328 1 97.69 180 GLU B O 1
ATOM 3040 N N . LYS B 1 181 ? 2.689 9.891 26.328 1 97.75 181 LYS B N 1
ATOM 3041 C CA . LYS B 1 181 ? 2.822 8.945 27.438 1 97.75 181 LYS B CA 1
ATOM 3042 C C . LYS B 1 181 ? 2.123 7.629 27.109 1 97.75 181 LYS B C 1
ATOM 3044 O O . LYS B 1 181 ? 2.182 6.68 27.906 1 97.75 181 LYS B O 1
ATOM 3049 N N . HIS B 1 182 ? 1.455 7.551 26 1 97.69 182 HIS B N 1
ATOM 3050 C CA . HIS B 1 182 ? 0.728 6.352 25.609 1 97.69 182 HIS B CA 1
ATOM 3051 C C . HIS B 1 182 ? 1.449 5.617 24.484 1 97.69 182 HIS B C 1
ATOM 3053 O O . HIS B 1 182 ? 1.415 6.055 23.328 1 97.69 182 HIS B O 1
ATOM 3059 N N . GLU B 1 183 ? 2.029 4.504 24.844 1 97.38 183 GLU B N 1
ATOM 3060 C CA . GLU B 1 183 ? 2.766 3.689 23.891 1 97.38 183 GLU B CA 1
ATOM 3061 C C . GLU B 1 183 ? 1.941 2.488 23.438 1 97.38 183 GLU B C 1
ATOM 3063 O O . GLU B 1 183 ? 1.253 1.862 24.234 1 97.38 183 GLU B O 1
ATOM 3068 N N . VAL B 1 184 ? 1.952 2.301 22.125 1 95.81 184 VAL B N 1
ATOM 3069 C CA . VAL B 1 184 ? 1.244 1.144 21.578 1 95.81 184 VAL B CA 1
ATOM 3070 C C . VAL B 1 184 ? 2.145 0.398 20.609 1 95.81 184 VAL B C 1
ATOM 3072 O O . VAL B 1 184 ? 3.166 0.928 20.156 1 95.81 184 VAL B O 1
ATOM 3075 N N . ASP B 1 185 ? 1.695 -0.842 20.344 1 92.88 185 ASP B N 1
ATOM 3076 C CA . ASP B 1 185 ? 2.354 -1.642 19.312 1 92.88 185 ASP B CA 1
ATOM 3077 C C . ASP B 1 185 ? 1.812 -1.305 17.922 1 92.88 185 ASP B C 1
ATOM 3079 O O . ASP B 1 185 ? 0.643 -0.945 17.781 1 92.88 185 ASP B O 1
ATOM 3083 N N . PRO B 1 186 ? 2.641 -1.418 16.938 1 91.19 186 PRO B N 1
ATOM 3084 C CA . PRO B 1 186 ? 2.148 -1.18 15.578 1 91.19 186 PRO B CA 1
ATOM 3085 C C . PRO B 1 186 ? 0.901 -1.998 15.25 1 91.19 186 PRO B C 1
ATOM 3087 O O . PRO B 1 186 ? 0.048 -1.549 14.477 1 91.19 186 PRO B O 1
ATOM 3090 N N . SER B 1 187 ? 0.767 -3.156 15.844 1 87 187 SER B N 1
ATOM 3091 C CA . SER B 1 187 ? -0.375 -4.023 15.57 1 87 187 SER B CA 1
ATOM 3092 C C . SER B 1 187 ? -1.658 -3.451 16.156 1 87 187 SER B C 1
ATOM 3094 O O . SER B 1 187 ? -2.756 -3.918 15.852 1 87 187 SER B O 1
ATOM 3096 N N . ASP B 1 188 ? -1.524 -2.371 16.891 1 89.06 188 ASP B N 1
ATOM 3097 C CA . ASP B 1 188 ? -2.676 -1.773 17.547 1 89.06 188 ASP B CA 1
ATOM 3098 C C . ASP B 1 188 ? -3.287 -0.661 16.703 1 89.06 188 ASP B C 1
ATOM 3100 O O . ASP B 1 188 ? -4.34 -0.117 17.047 1 89.06 188 ASP B O 1
ATOM 3104 N N . VAL B 1 189 ? -2.648 -0.265 15.641 1 86.94 189 VAL B N 1
ATOM 3105 C CA . VAL B 1 189 ? -3.049 0.973 14.977 1 86.94 189 VAL B CA 1
ATOM 3106 C C . VAL B 1 189 ? -3.551 0.667 13.57 1 86.94 189 VAL B C 1
ATOM 3108 O O . VAL B 1 189 ? -3.193 1.359 12.609 1 86.94 189 VAL B O 1
ATOM 3111 N N . TRP B 1 190 ? -4.426 -0.273 13.422 1 79.25 190 TRP B N 1
ATOM 3112 C CA . TRP B 1 190 ? -4.957 -0.546 12.094 1 79.25 190 TRP B CA 1
ATOM 3113 C C . TRP B 1 190 ? -6.461 -0.771 12.141 1 79.25 190 TRP B C 1
ATOM 3115 O O . TRP B 1 190 ? -7.012 -1.123 13.188 1 79.25 190 TRP B O 1
#